Protein AF-A0A973GD64-F1 (afdb_monomer_lite)

Secondary structure (DSSP, 8-state):
-EEEEEETTEEEEEE---GGGS-GGGPPSTT--EEE-TTS-EEEEEESTTHHHHHHHHHHHSTTSEEEEEEEETTEEEEEEEPPTT--GGG-EEE--HHHHHHHHHHHHHHHHHHHHHHHHHHSTTEEEEEETTTTEEEEEE-SSEE--SGGG-EEESSHHHHHHHHHHHHHHHHHHHHHHHHHHHHHHTT---SSS-EEEEE-SSTTEEEEEEETTTTEEEEEEEETTEEEEEEEEE---

Foldseek 3Di:
DKEWADDPNDIDIDDDDDPVQEDPLQRDPDPFDYKYPHVAAEAEEEEEPPVVVVQVVVCVVVLRYKYWYWYHDPPGIDTHIDAHPPDDSVSMDTDHDPVNVVVVVVVVLVVLQVVQQVVLPVPDPQKHWDQDPVVSWIKIAGNALEDEPDPVRIDTDPHNVSSVVVCVVNVVVNVVCRVVLVVVLCVQQVPDAQDPGRWYKDCDPPNFKIWTQNYPVQSKIFIWGDDPPDIDTDDIDGDHD

Radius of gyration: 31.22 Å; chains: 1; bounding box: 65×34×83 Å

Sequence (241 aa):
MEIKMRRKGEVITKDGFENRSVPTAIMPPNGLTGIDLTSYSVIFATFGRGGYEKAKALHEKAPGAIVVYKYEWRNGWGEGVLLPERFNSSRVRFYKSAKQALAEEKEAKKNAMEALRREIAEAIPGIIARMAYTNEAVEIHPNQEVYSSRSAWVVYATALEEAKEEVAKMRPIWEEWNARGLEVFHRHSEKKNPGYGSIALIIGNSEDEAEINVDHNTQAWASLRKEGENWIEVGFRVRGC

Structure (mmCIF, N/CA/C/O backbone):
data_AF-A0A973GD64-F1
#
_entry.id   AF-A0A973GD64-F1
#
loop_
_atom_site.group_PDB
_atom_site.id
_atom_site.type_symbol
_atom_site.label_atom_id
_atom_site.label_alt_id
_atom_site.label_comp_id
_atom_site.label_asym_id
_atom_site.label_entity_id
_atom_site.label_seq_id
_atom_site.pdbx_PDB_ins_code
_atom_site.Cartn_x
_atom_site.Cartn_y
_atom_site.Cartn_z
_atom_site.occupancy
_atom_site.B_iso_or_equiv
_atom_site.auth_seq_id
_atom_site.auth_comp_id
_atom_site.auth_asym_id
_atom_site.auth_atom_id
_atom_site.pdbx_PDB_model_num
ATOM 1 N N . MET A 1 1 ? -7.359 -0.400 20.551 1.00 88.94 1 MET A N 1
ATOM 2 C CA . MET A 1 1 ? -8.775 -0.806 20.428 1.00 88.94 1 MET A CA 1
ATOM 3 C C . MET A 1 1 ? -9.668 0.413 20.278 1.00 88.94 1 MET A C 1
ATOM 5 O O . MET A 1 1 ? -9.241 1.535 20.544 1.00 88.94 1 MET A O 1
ATOM 9 N N . GLU A 1 2 ? -10.890 0.180 19.818 1.00 93.12 2 GLU A N 1
ATOM 10 C CA . GLU A 1 2 ? -11.935 1.175 19.604 1.00 93.12 2 GLU A CA 1
ATOM 11 C C . GLU A 1 2 ? -13.138 0.839 20.497 1.00 93.12 2 GLU A C 1
ATOM 13 O O . GLU A 1 2 ? -13.565 -0.311 20.539 1.00 93.12 2 GLU A O 1
ATOM 18 N N . ILE A 1 3 ? -13.674 1.815 21.232 1.00 93.81 3 ILE A N 1
ATOM 19 C CA . ILE A 1 3 ? -14.847 1.650 22.097 1.00 93.81 3 ILE A CA 1
ATOM 20 C C . ILE A 1 3 ? -15.966 2.565 21.607 1.00 93.81 3 ILE A C 1
ATOM 22 O O . ILE A 1 3 ? -15.831 3.792 21.604 1.00 93.81 3 ILE A O 1
ATOM 26 N N . LYS A 1 4 ? -17.094 1.965 21.239 1.00 95.06 4 LYS A N 1
ATOM 27 C CA . LYS A 1 4 ? -18.339 2.641 20.881 1.00 95.06 4 LYS A CA 1
ATOM 28 C C . LYS A 1 4 ? -19.265 2.695 22.089 1.00 95.06 4 LYS A C 1
ATOM 30 O O . LYS A 1 4 ? -19.434 1.708 22.799 1.00 95.06 4 LYS A O 1
ATOM 35 N N . MET A 1 5 ? -19.863 3.850 22.345 1.00 94.25 5 MET A N 1
ATOM 36 C CA . MET A 1 5 ? -20.692 4.090 23.526 1.00 94.25 5 MET A CA 1
ATOM 37 C C . MET A 1 5 ? -21.771 5.137 23.243 1.00 94.25 5 MET A C 1
ATOM 39 O O . MET A 1 5 ? -21.638 5.938 22.320 1.00 94.25 5 MET A O 1
ATOM 43 N N . ARG A 1 6 ? -22.843 5.154 24.042 1.00 89.88 6 ARG A N 1
ATOM 44 C CA . ARG A 1 6 ? -23.916 6.149 23.916 1.00 89.88 6 ARG A CA 1
ATOM 45 C C . ARG A 1 6 ? -23.717 7.285 24.921 1.00 89.88 6 ARG A C 1
ATOM 47 O O . ARG A 1 6 ? -23.608 7.035 26.118 1.00 89.88 6 ARG A O 1
ATOM 54 N N . ARG A 1 7 ? -23.731 8.535 24.455 1.00 81.06 7 ARG A N 1
ATOM 55 C CA . ARG A 1 7 ? -23.650 9.748 25.281 1.00 81.06 7 ARG A CA 1
ATOM 56 C C . ARG A 1 7 ? -24.815 10.675 24.940 1.00 81.06 7 ARG A C 1
ATOM 58 O O . ARG A 1 7 ? -24.894 11.168 23.826 1.00 81.06 7 ARG A O 1
ATOM 65 N N . LYS A 1 8 ? -25.716 10.925 25.899 1.00 79.19 8 LYS A N 1
ATOM 66 C CA . LYS A 1 8 ? -26.866 11.849 25.744 1.00 79.19 8 LYS A CA 1
ATOM 67 C C . LYS A 1 8 ? -27.687 11.633 24.449 1.00 79.19 8 LYS A C 1
ATOM 69 O O . LYS A 1 8 ? -28.120 12.590 23.826 1.00 79.19 8 LYS A O 1
ATOM 74 N N . GLY A 1 9 ? -27.894 10.377 24.046 1.00 77.38 9 GLY A N 1
ATOM 75 C CA . GLY A 1 9 ? -28.660 10.025 22.839 1.00 77.38 9 GLY A CA 1
ATOM 76 C C . GLY A 1 9 ? -27.828 9.856 21.563 1.00 77.38 9 GLY A C 1
ATOM 77 O O . GLY A 1 9 ? -28.303 9.213 20.634 1.00 77.38 9 GLY A O 1
ATOM 78 N N . GLU A 1 10 ? -26.578 10.316 21.547 1.00 87.44 10 GLU A N 1
ATOM 79 C CA . GLU A 1 10 ? -25.645 10.151 20.430 1.00 87.44 10 GLU A CA 1
ATOM 80 C C . GLU A 1 10 ? -24.770 8.906 20.617 1.00 87.44 10 GLU A C 1
ATOM 82 O O . GLU A 1 10 ? -24.385 8.566 21.740 1.00 87.44 10 GLU A O 1
ATOM 87 N N . VAL A 1 11 ? -24.443 8.219 19.523 1.00 91.06 11 VAL A N 1
ATOM 88 C CA . VAL A 1 11 ? -23.438 7.151 19.518 1.00 91.06 11 VAL A CA 1
ATOM 89 C C . VAL A 1 11 ? -22.090 7.764 19.166 1.00 91.06 11 VAL A C 1
ATOM 91 O O . VAL A 1 11 ? -21.918 8.296 18.077 1.00 91.06 11 VAL A O 1
ATOM 94 N N . ILE A 1 12 ? -21.133 7.655 20.084 1.00 92.44 12 ILE A N 1
ATOM 95 C CA . ILE A 1 12 ? -19.765 8.130 19.891 1.00 92.44 12 ILE A CA 1
ATOM 96 C C . ILE A 1 12 ? -18.788 6.958 19.898 1.00 92.44 12 ILE A C 1
ATOM 98 O O . ILE A 1 12 ? -19.000 5.952 20.579 1.00 92.44 12 ILE A O 1
ATOM 102 N N . THR A 1 13 ? -17.676 7.132 19.194 1.00 92.75 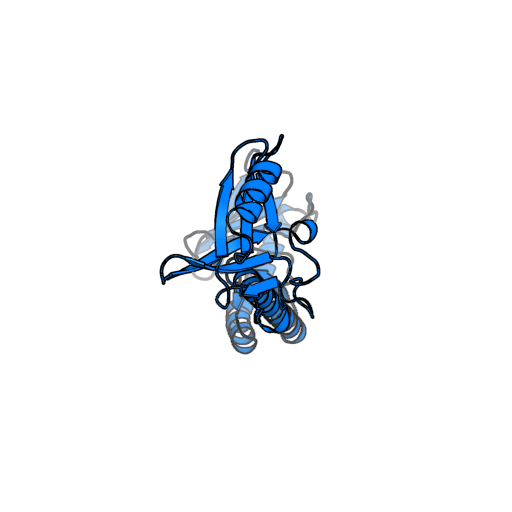13 THR A N 1
ATOM 103 C CA . THR A 1 13 ? -16.586 6.159 19.128 1.00 92.75 13 THR A CA 1
ATOM 104 C C . THR A 1 13 ? -15.301 6.796 19.646 1.00 92.75 13 THR A C 1
ATOM 106 O O . THR A 1 13 ? -14.992 7.945 19.320 1.00 92.75 13 THR A O 1
ATOM 109 N N . LYS A 1 14 ? -14.557 6.074 20.488 1.00 90.88 14 LYS A N 1
ATOM 110 C CA . LYS A 1 14 ? -13.256 6.502 21.013 1.00 90.88 14 LYS A CA 1
ATOM 111 C C . LYS A 1 14 ? -12.195 5.450 20.755 1.00 90.88 14 LYS A C 1
ATOM 113 O O . LYS A 1 14 ? -12.389 4.277 21.050 1.00 90.88 14 LYS A O 1
ATOM 118 N N . ASP A 1 15 ? -11.061 5.891 20.241 1.00 88.06 15 ASP A N 1
ATOM 119 C CA . ASP A 1 15 ? -9.906 5.059 19.954 1.00 88.06 15 ASP A CA 1
ATOM 120 C C . ASP A 1 15 ? -8.770 5.292 20.966 1.00 88.06 15 ASP A C 1
ATOM 122 O O . ASP A 1 15 ? -8.837 6.142 21.866 1.00 88.06 15 ASP A O 1
ATOM 126 N N . GLY A 1 16 ? -7.726 4.480 20.828 1.00 82.44 16 GLY A N 1
ATOM 127 C CA . GLY A 1 16 ? -6.500 4.568 21.622 1.00 82.44 16 GLY A CA 1
ATOM 128 C C . GLY A 1 16 ? -6.329 3.415 22.600 1.00 82.44 16 GLY A C 1
ATOM 129 O O . GLY A 1 16 ? -5.210 2.953 22.728 1.00 82.44 16 GLY A O 1
ATOM 130 N N . PHE A 1 17 ? -7.426 2.861 23.130 1.00 87.56 17 PHE A N 1
ATOM 131 C CA . PHE A 1 17 ? -7.423 1.872 24.217 1.00 87.56 17 PHE A CA 1
ATOM 132 C C . PHE A 1 17 ? -6.461 0.704 23.997 1.00 87.56 17 PHE A C 1
ATOM 134 O O . PHE A 1 17 ? -6.695 -0.154 23.140 1.00 87.56 17 PHE A O 1
ATOM 141 N N . GLU A 1 18 ? -5.394 0.657 24.784 1.00 86.56 18 GLU A N 1
ATOM 142 C CA . GLU A 1 18 ? -4.464 -0.470 24.822 1.00 86.56 18 GLU A CA 1
ATOM 143 C C . GLU A 1 18 ? -5.097 -1.728 25.443 1.00 86.56 18 GLU A C 1
ATOM 145 O O . GLU A 1 18 ? -6.000 -1.648 26.277 1.00 86.56 18 GLU A O 1
ATOM 150 N N . ASN A 1 19 ? -4.587 -2.915 25.088 1.00 85.75 19 ASN A N 1
ATOM 151 C CA . ASN A 1 19 ? -5.094 -4.202 25.597 1.00 85.75 19 ASN A CA 1
ATOM 152 C C . ASN A 1 19 ? -5.079 -4.278 27.129 1.00 85.75 19 ASN A C 1
ATOM 154 O O . ASN A 1 19 ? -6.031 -4.748 27.735 1.00 85.75 19 ASN A O 1
ATOM 158 N N . ARG A 1 20 ? -4.042 -3.738 27.774 1.00 85.31 20 ARG A N 1
ATOM 159 C CA . ARG A 1 20 ? -3.943 -3.709 29.243 1.00 85.31 20 ARG A CA 1
ATOM 160 C C . ARG A 1 20 ? -4.954 -2.780 29.927 1.00 85.31 20 ARG A C 1
ATOM 162 O O . ARG A 1 20 ? -5.183 -2.917 31.122 1.00 85.31 20 ARG A O 1
ATOM 169 N N . SER A 1 21 ? -5.539 -1.839 29.189 1.00 88.06 21 SER A N 1
ATOM 170 C CA . SER A 1 21 ? -6.495 -0.849 29.699 1.00 88.06 21 SER A CA 1
ATOM 171 C C . SER A 1 21 ? -7.943 -1.339 29.667 1.00 88.06 21 SER A C 1
ATOM 173 O O . SER A 1 21 ? -8.840 -0.678 30.191 1.00 88.06 21 SER A O 1
ATOM 175 N N . VAL A 1 22 ? -8.193 -2.488 29.044 1.00 92.31 22 VAL A N 1
ATOM 176 C CA . VAL A 1 22 ? -9.531 -3.050 28.885 1.00 92.31 22 VAL A CA 1
ATOM 177 C C . VAL A 1 22 ? -9.654 -4.308 29.749 1.00 92.31 22 VAL A C 1
ATOM 179 O O . VAL A 1 22 ? -8.849 -5.226 29.602 1.00 92.31 22 VAL A O 1
ATOM 182 N N . PRO A 1 23 ? -10.655 -4.388 30.643 1.00 92.88 23 PRO A N 1
ATOM 183 C CA . PRO A 1 23 ? -10.903 -5.582 31.439 1.00 92.88 23 PRO A CA 1
ATOM 184 C C . PRO A 1 23 ? -11.153 -6.816 30.571 1.00 92.88 23 PRO A C 1
ATOM 186 O O . PRO A 1 23 ? -11.887 -6.749 29.584 1.00 92.88 23 PRO A O 1
ATOM 189 N N . THR A 1 24 ? -10.642 -7.970 31.004 1.00 92.44 24 THR A N 1
ATOM 190 C CA . THR A 1 24 ? -10.793 -9.258 30.303 1.00 92.44 24 THR A CA 1
ATOM 191 C C . THR A 1 24 ? -12.249 -9.589 29.961 1.00 92.44 24 THR A C 1
ATOM 193 O O . THR A 1 24 ? -12.519 -10.135 28.898 1.00 92.44 24 THR A O 1
ATOM 196 N N . ALA A 1 25 ? -13.203 -9.199 30.815 1.00 93.44 25 ALA A N 1
ATOM 197 C CA . ALA A 1 25 ? -14.637 -9.439 30.618 1.00 93.44 25 ALA A CA 1
ATOM 198 C C . ALA A 1 25 ? -15.234 -8.767 29.365 1.00 93.44 25 ALA A C 1
ATOM 200 O O . ALA A 1 25 ? -16.323 -9.145 28.934 1.00 93.44 25 ALA A O 1
ATOM 201 N N . ILE A 1 26 ? -14.550 -7.765 28.804 1.00 93.88 26 ILE A N 1
ATOM 202 C CA . ILE A 1 26 ? -14.942 -7.059 27.578 1.00 93.88 26 ILE A CA 1
ATOM 203 C C . ILE A 1 26 ? -13.824 -7.058 26.533 1.00 93.88 26 ILE A C 1
ATOM 205 O O . ILE A 1 26 ? -13.821 -6.222 25.630 1.00 93.88 26 ILE A O 1
ATOM 209 N N . MET A 1 27 ? -12.865 -7.976 26.657 1.00 92.75 27 MET A N 1
ATOM 210 C CA . MET A 1 27 ? -11.826 -8.152 25.654 1.00 92.75 27 MET A CA 1
ATOM 211 C C . MET A 1 27 ? -12.441 -8.790 24.399 1.00 92.75 27 MET A C 1
ATOM 213 O O . MET A 1 27 ? -13.094 -9.831 24.520 1.00 92.75 27 MET A O 1
ATOM 217 N N . PRO A 1 28 ? -12.264 -8.208 23.201 1.00 90.69 28 PRO A N 1
ATOM 218 C CA . PRO A 1 28 ? -12.810 -8.800 21.989 1.00 90.69 28 PRO A CA 1
ATOM 219 C C . PRO A 1 28 ? -12.193 -10.177 21.687 1.00 90.69 28 PRO A C 1
ATOM 221 O O . PRO A 1 28 ? -10.972 -10.333 21.781 1.00 90.69 28 PRO A O 1
ATOM 224 N N . PRO A 1 29 ? -12.995 -11.173 21.274 1.00 87.25 29 PRO A N 1
ATOM 225 C CA . PRO A 1 29 ? -12.485 -12.453 20.802 1.00 87.25 29 PRO A CA 1
ATOM 226 C C . PRO A 1 29 ? -11.999 -12.365 19.344 1.00 87.25 29 PRO A C 1
ATOM 228 O O . PRO A 1 29 ? -12.342 -11.439 18.606 1.00 87.25 29 PRO A O 1
ATOM 231 N N . ASN A 1 30 ? -11.250 -13.383 18.907 1.00 84.62 30 ASN A N 1
ATOM 232 C CA . ASN A 1 30 ? -10.965 -13.673 17.493 1.00 84.62 30 ASN A CA 1
ATOM 233 C C . ASN A 1 30 ? -10.341 -12.511 16.695 1.00 84.62 30 ASN A C 1
ATOM 235 O O . ASN A 1 30 ? -10.703 -12.276 15.545 1.00 84.62 30 ASN A O 1
ATOM 239 N N . GLY A 1 31 ? -9.418 -11.761 17.305 1.00 83.50 31 GLY A N 1
ATOM 240 C CA . GLY A 1 31 ? -8.691 -10.685 16.619 1.00 83.50 31 GLY A CA 1
ATOM 241 C C . GLY A 1 31 ? -9.536 -9.449 16.286 1.00 83.50 31 GLY A C 1
ATOM 242 O O . GLY A 1 31 ? -9.078 -8.576 15.550 1.00 83.50 31 GLY A O 1
ATOM 243 N N . LEU A 1 32 ? -10.760 -9.344 16.815 1.00 92.19 32 LEU A N 1
ATOM 244 C CA . LEU A 1 32 ? -11.532 -8.107 16.758 1.00 92.19 32 LEU A CA 1
ATOM 245 C C . LEU A 1 32 ? -10.883 -7.038 17.643 1.00 92.19 32 LEU A C 1
ATOM 247 O O . LEU A 1 32 ? -10.201 -7.328 18.622 1.00 92.19 32 LEU A O 1
ATOM 251 N N . THR A 1 33 ? -11.102 -5.773 17.300 1.00 92.38 33 THR A N 1
ATOM 252 C CA . THR A 1 33 ? -10.505 -4.640 18.032 1.00 92.38 33 THR A CA 1
ATOM 253 C C . THR A 1 33 ? -11.515 -3.566 18.433 1.00 92.38 33 THR A C 1
ATOM 255 O O . THR A 1 33 ? -11.127 -2.580 19.065 1.00 92.38 33 THR A O 1
ATOM 258 N N . GLY A 1 34 ? -12.790 -3.744 18.070 1.00 95.06 34 GLY A N 1
ATOM 259 C CA . GLY A 1 34 ? -13.908 -2.872 18.423 1.00 95.06 34 GLY A CA 1
ATOM 260 C C . GLY A 1 34 ? -14.790 -3.469 19.521 1.00 95.06 34 GLY A C 1
ATOM 261 O O . GLY A 1 34 ? -15.190 -4.632 19.444 1.00 95.06 34 GLY A O 1
ATOM 262 N N . ILE A 1 35 ? -15.123 -2.653 20.520 1.00 95.94 35 ILE A N 1
ATOM 263 C CA . ILE A 1 35 ? -16.005 -2.976 21.647 1.00 95.94 35 ILE A CA 1
ATOM 264 C C . ILE A 1 35 ? -17.206 -2.035 21.590 1.00 95.94 35 ILE A C 1
ATOM 266 O O . ILE A 1 35 ? -17.048 -0.817 21.602 1.00 95.94 35 ILE A O 1
ATOM 270 N N . ASP A 1 36 ? -18.415 -2.577 21.543 1.00 96.00 36 ASP A N 1
ATOM 271 C CA . ASP A 1 36 ? -19.657 -1.811 21.538 1.00 96.00 36 ASP A CA 1
ATOM 272 C C . ASP A 1 36 ? -20.368 -1.931 22.890 1.00 96.00 36 ASP A C 1
ATOM 274 O O . ASP A 1 36 ? -20.897 -2.982 23.266 1.00 96.00 36 ASP A O 1
ATOM 278 N N . LEU A 1 37 ? -20.368 -0.814 23.615 1.00 95.44 37 LEU A N 1
ATOM 279 C CA . LEU A 1 37 ? -20.993 -0.630 24.919 1.00 95.44 37 LEU A CA 1
ATOM 280 C C . LEU A 1 37 ? -22.289 0.191 24.835 1.00 95.44 37 LEU A C 1
ATOM 282 O O . LEU A 1 37 ? -22.795 0.637 25.863 1.00 95.44 37 LEU A O 1
ATOM 286 N N . THR A 1 38 ? -22.862 0.411 23.646 1.00 94.56 38 THR A N 1
ATOM 287 C CA . THR A 1 38 ? -24.079 1.235 23.469 1.00 94.56 38 THR A CA 1
ATOM 288 C C . THR A 1 38 ? -25.321 0.675 24.167 1.00 94.56 38 THR A C 1
ATOM 290 O O . THR A 1 38 ? -26.273 1.420 24.401 1.00 94.56 38 THR A O 1
ATOM 293 N N . SER A 1 39 ? -25.293 -0.608 24.542 1.00 92.31 39 SER A N 1
ATOM 294 C CA . SER A 1 39 ? -26.295 -1.277 25.382 1.00 92.31 39 SER A CA 1
ATOM 295 C C . SER A 1 39 ? -26.276 -0.824 26.849 1.00 92.31 39 SER A C 1
ATOM 297 O O . SER A 1 39 ? -27.206 -1.149 27.588 1.00 92.31 39 SER A O 1
ATOM 299 N N . TYR A 1 40 ? -25.231 -0.127 27.300 1.00 92.00 40 TYR A N 1
ATOM 300 C CA . TYR A 1 40 ? -25.045 0.283 28.692 1.00 92.00 40 TYR A CA 1
ATOM 301 C C . TYR A 1 40 ? -25.051 1.801 28.837 1.00 92.00 40 TYR A C 1
ATOM 303 O O . TYR A 1 40 ? -24.758 2.550 27.904 1.00 92.00 40 TYR A O 1
ATOM 311 N N . SER A 1 41 ? -25.314 2.249 30.061 1.00 90.69 41 SER A N 1
ATOM 312 C CA . SER A 1 41 ? -24.990 3.606 30.482 1.00 90.69 41 SER A CA 1
ATOM 313 C C . SER A 1 41 ? -23.477 3.725 30.636 1.00 90.69 41 SER A C 1
ATOM 315 O O . SER A 1 41 ? -22.888 3.077 31.502 1.00 90.69 41 SER A O 1
ATOM 317 N N . VAL A 1 42 ? -22.852 4.544 29.792 1.00 93.25 42 VAL A N 1
ATOM 318 C CA . VAL A 1 42 ? -21.404 4.771 29.810 1.00 93.25 42 VAL A CA 1
ATOM 319 C C . VAL A 1 42 ? -21.116 6.221 30.175 1.00 93.25 42 VAL A C 1
ATOM 321 O O . VAL A 1 42 ? -21.662 7.147 29.574 1.00 93.25 42 VAL A O 1
ATOM 324 N N . ILE A 1 43 ? -20.224 6.423 31.140 1.00 92.81 43 ILE A N 1
ATOM 325 C CA . ILE A 1 43 ? -19.665 7.730 31.469 1.00 92.81 43 ILE A CA 1
ATOM 326 C C . ILE A 1 43 ? -18.259 7.785 30.885 1.00 92.81 43 ILE A C 1
ATOM 328 O O . ILE A 1 43 ? -17.360 7.085 31.345 1.00 92.81 43 ILE A O 1
ATOM 332 N N . PHE A 1 44 ? -18.077 8.626 29.869 1.00 92.56 44 PHE A N 1
ATOM 333 C CA . PHE A 1 44 ? -16.753 8.954 29.356 1.0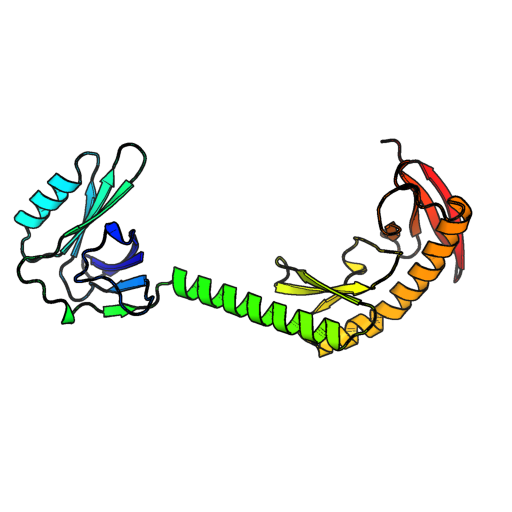0 92.56 44 PHE A CA 1
ATOM 334 C C . PHE A 1 44 ? -16.188 10.160 30.106 1.00 92.56 44 PHE A C 1
ATOM 336 O O . PHE A 1 44 ? -16.789 11.238 30.063 1.00 92.56 44 PHE A O 1
ATOM 343 N N . ALA A 1 45 ? -15.045 9.992 30.770 1.00 92.06 45 ALA A N 1
ATOM 344 C CA . ALA A 1 45 ? -14.412 11.047 31.556 1.00 92.06 45 ALA A CA 1
ATOM 345 C C . ALA A 1 45 ? -12.915 11.177 31.252 1.00 92.06 45 ALA A C 1
ATOM 347 O O . ALA A 1 45 ? -12.188 10.191 31.169 1.00 92.06 45 ALA A O 1
ATOM 348 N N . THR A 1 46 ? -12.439 12.412 31.135 1.00 93.06 46 THR A N 1
ATOM 349 C CA . THR A 1 46 ? -11.011 12.709 31.006 1.00 93.06 46 THR A CA 1
ATOM 350 C C . THR A 1 46 ? -10.555 13.434 32.260 1.00 93.06 46 THR A C 1
ATOM 352 O O . THR A 1 46 ? -11.161 14.425 32.665 1.00 93.06 46 THR A O 1
ATOM 355 N N . PHE A 1 47 ? -9.489 12.943 32.874 1.00 91.81 47 PHE A N 1
ATOM 356 C CA . PHE A 1 47 ? -8.931 13.472 34.109 1.00 91.81 47 PHE A CA 1
ATOM 357 C C . PHE A 1 47 ? -7.494 13.961 33.888 1.00 91.81 47 PHE A C 1
ATOM 359 O O . PHE A 1 47 ? -6.779 13.455 33.030 1.00 91.81 47 PHE A O 1
ATOM 366 N N . GLY A 1 48 ? -7.042 14.919 34.698 1.00 90.75 48 GLY A N 1
ATOM 367 C CA . GLY A 1 48 ? -5.608 15.203 34.834 1.00 90.75 48 GLY A CA 1
ATOM 368 C C . GLY A 1 48 ? -4.892 14.118 35.650 1.00 90.75 48 GLY A C 1
ATOM 369 O O . GLY A 1 48 ? -5.386 12.993 35.794 1.00 90.75 48 GLY A O 1
ATOM 370 N N . ARG A 1 49 ? -3.758 14.471 36.265 1.00 87.06 49 ARG A N 1
ATOM 371 C CA . ARG A 1 49 ? -3.027 13.572 37.176 1.00 87.06 49 ARG A CA 1
ATOM 372 C C . ARG A 1 49 ? -3.926 12.977 38.273 1.00 87.06 49 ARG A C 1
ATOM 374 O O . ARG A 1 49 ? -4.855 13.625 38.775 1.00 87.06 49 ARG A O 1
ATOM 381 N N . GLY A 1 50 ? -3.631 11.726 38.638 1.00 86.69 50 GLY A N 1
ATOM 382 C CA . GLY A 1 50 ? -4.404 10.951 39.620 1.00 86.69 50 GLY A CA 1
ATOM 383 C C . GLY A 1 50 ? -5.776 10.501 39.108 1.00 86.69 50 GLY A C 1
ATOM 384 O O . GLY A 1 50 ? -6.690 10.273 39.896 1.00 86.69 50 GLY A O 1
ATOM 385 N N . GLY A 1 51 ? -5.960 10.425 37.788 1.00 88.44 51 GLY A N 1
ATOM 386 C CA . GLY A 1 51 ? -7.271 10.159 37.207 1.00 88.44 51 GLY A CA 1
ATOM 387 C C . GLY A 1 51 ? -7.835 8.762 37.457 1.00 88.44 51 GLY A C 1
ATOM 388 O O . GLY A 1 51 ? -9.049 8.627 37.417 1.00 88.44 51 GLY A O 1
ATOM 389 N N . TYR A 1 52 ? -7.011 7.758 37.779 1.00 88.19 52 TYR A N 1
ATOM 390 C CA . TYR A 1 52 ? -7.511 6.437 38.182 1.00 88.19 52 TYR A CA 1
ATOM 391 C C . TYR A 1 52 ? -8.386 6.513 39.443 1.00 88.19 52 TYR A C 1
ATOM 393 O O . TYR A 1 52 ? -9.535 6.083 39.419 1.00 88.19 52 TYR A O 1
ATOM 401 N N . GLU A 1 53 ? -7.896 7.151 40.510 1.00 93.25 53 GLU A N 1
ATOM 402 C CA . GLU A 1 53 ? -8.664 7.316 41.754 1.00 93.25 53 GLU A CA 1
ATOM 403 C C . GLU A 1 53 ? -9.926 8.160 41.535 1.00 93.25 53 GLU A C 1
ATOM 405 O O . GLU A 1 53 ? -10.987 7.873 42.085 1.00 93.25 53 GLU A O 1
ATOM 410 N N . LYS A 1 54 ? -9.852 9.173 40.662 1.00 94.25 54 LYS A N 1
ATOM 411 C CA . LYS A 1 54 ? -11.024 9.977 40.280 1.00 94.25 54 LYS A CA 1
ATOM 412 C C . LYS A 1 54 ? -12.047 9.163 39.488 1.00 94.25 54 LYS A C 1
ATOM 414 O O . LYS A 1 54 ? -13.245 9.327 39.707 1.00 94.25 54 LYS A O 1
ATOM 419 N N . ALA A 1 55 ? -11.592 8.288 38.592 1.00 94.00 55 ALA A N 1
ATOM 420 C CA . ALA A 1 55 ? -12.453 7.369 37.859 1.00 94.00 55 ALA A CA 1
ATOM 421 C C . ALA A 1 55 ? -13.131 6.376 38.810 1.00 94.00 55 ALA A C 1
ATOM 423 O O . ALA A 1 55 ? -14.330 6.148 38.682 1.00 94.00 55 ALA A O 1
ATOM 424 N N . LYS A 1 56 ? -12.396 5.856 39.800 1.00 93.69 56 LYS A N 1
ATOM 425 C CA . LYS A 1 56 ? -12.930 4.966 40.833 1.00 93.69 56 LYS A CA 1
ATOM 426 C C . LYS A 1 56 ? -13.983 5.660 41.700 1.00 93.69 56 LYS A C 1
ATOM 428 O O . LYS A 1 56 ? -15.097 5.163 41.806 1.00 93.69 56 LYS A O 1
ATOM 433 N N . ALA A 1 57 ? -13.696 6.857 42.209 1.00 94.81 57 ALA A N 1
ATOM 434 C CA . ALA A 1 57 ? -14.667 7.644 42.973 1.00 94.81 57 ALA A CA 1
ATOM 435 C C . ALA A 1 57 ? -15.919 8.009 42.147 1.00 94.81 57 ALA A C 1
ATOM 437 O O . ALA A 1 57 ? -17.027 8.100 42.675 1.00 94.81 57 ALA A O 1
ATOM 438 N N . LEU A 1 58 ? -15.762 8.233 40.836 1.00 94.06 58 LEU A N 1
ATOM 439 C CA . LEU A 1 58 ? -16.887 8.439 39.922 1.00 94.06 58 LEU A CA 1
ATOM 440 C C . LEU A 1 58 ? -17.707 7.156 39.734 1.00 94.06 58 LEU A C 1
ATOM 442 O O . LEU A 1 58 ? -18.934 7.219 39.708 1.00 94.06 58 LEU A O 1
ATOM 446 N N . HIS A 1 59 ? -17.040 6.009 39.622 1.00 94.81 59 HIS A N 1
ATOM 447 C CA . HIS A 1 59 ? -17.672 4.697 39.504 1.00 94.81 59 HIS A CA 1
ATOM 448 C C . HIS A 1 59 ? -18.463 4.330 40.766 1.00 94.81 59 HIS A C 1
ATOM 450 O O . HIS A 1 59 ? -19.609 3.911 40.654 1.00 94.81 59 HIS A O 1
ATOM 456 N N . GLU A 1 60 ? -17.935 4.629 41.956 1.00 94.12 60 GLU A N 1
ATOM 457 C CA . GLU A 1 60 ? -18.636 4.460 43.241 1.00 94.12 60 GLU A CA 1
ATOM 458 C C . GLU A 1 60 ? -19.907 5.323 43.341 1.00 94.12 60 GLU A C 1
ATOM 460 O O . GLU A 1 60 ? -20.928 4.876 43.861 1.00 94.12 60 GLU A O 1
ATOM 465 N N . LYS A 1 61 ? -19.886 6.548 42.796 1.00 94.50 61 LYS A N 1
ATOM 466 C CA . LYS A 1 61 ? -21.065 7.436 42.736 1.00 94.50 61 LYS A CA 1
ATOM 467 C C . LYS A 1 61 ? -22.085 7.026 41.672 1.00 94.50 61 LYS A C 1
ATOM 469 O O . LYS A 1 61 ? -23.233 7.462 41.729 1.00 94.50 61 LYS A O 1
ATOM 474 N N . ALA A 1 62 ? -21.674 6.225 40.694 1.00 91.06 62 ALA A N 1
ATOM 475 C CA . ALA A 1 62 ? -22.509 5.751 39.598 1.00 91.06 62 ALA A CA 1
ATOM 476 C C . ALA A 1 62 ? -22.352 4.228 39.410 1.00 91.06 62 ALA A C 1
ATOM 478 O O . ALA A 1 62 ? -21.941 3.785 38.335 1.00 91.06 62 ALA A O 1
ATOM 479 N N . PRO A 1 63 ? -22.725 3.406 40.414 1.00 88.50 63 PRO A N 1
ATOM 480 C CA . PRO A 1 63 ? -22.366 1.983 40.473 1.00 88.50 63 PRO A CA 1
ATOM 481 C C . PRO A 1 63 ? -23.019 1.121 39.383 1.00 88.50 63 PRO A C 1
ATOM 483 O O . PRO A 1 63 ? -22.630 -0.025 39.184 1.00 88.50 63 PRO A O 1
ATOM 486 N N . GLY A 1 64 ? -24.024 1.649 38.674 1.00 88.75 64 GLY A N 1
ATOM 487 C CA . GLY A 1 64 ? -24.667 0.990 37.532 1.00 88.75 64 GLY A CA 1
ATOM 488 C C . GLY A 1 64 ? -24.094 1.372 36.162 1.00 88.75 64 GLY A C 1
ATOM 489 O O . GLY A 1 64 ? -24.513 0.799 35.156 1.00 88.75 64 GLY A O 1
ATOM 490 N N . ALA A 1 65 ? -23.179 2.343 36.093 1.00 92.25 65 ALA A N 1
ATOM 491 C CA . ALA A 1 65 ? -22.590 2.816 34.845 1.00 92.25 65 ALA A CA 1
ATOM 492 C C . ALA A 1 65 ? -21.211 2.192 34.597 1.00 92.25 65 ALA A C 1
ATOM 494 O O . ALA A 1 65 ? -20.456 1.903 35.523 1.00 92.25 65 ALA A O 1
ATOM 495 N N . ILE A 1 66 ? -20.858 2.031 33.323 1.00 94.62 66 ILE A N 1
ATOM 496 C CA . ILE A 1 66 ? -19.478 1.754 32.920 1.00 94.62 66 ILE A CA 1
ATOM 497 C C . ILE A 1 66 ? -18.740 3.089 32.865 1.00 94.62 66 ILE A C 1
ATOM 499 O O . ILE A 1 66 ? -19.201 4.019 32.202 1.00 94.62 66 ILE A O 1
ATOM 503 N N . VAL A 1 67 ? -17.588 3.193 33.523 1.00 94.44 67 VAL A N 1
ATOM 504 C CA . VAL A 1 67 ? -16.740 4.389 33.433 1.00 94.44 67 VAL A CA 1
ATOM 505 C C . VAL A 1 67 ? -15.604 4.099 32.467 1.00 94.44 67 VAL A C 1
ATOM 507 O O . VAL A 1 67 ? -14.716 3.305 32.763 1.00 94.44 67 VAL A O 1
ATOM 510 N N . VAL A 1 68 ? -15.626 4.749 31.307 1.00 94.44 68 VAL A N 1
ATOM 511 C CA . VAL A 1 68 ? -14.512 4.747 30.355 1.00 94.44 68 VAL A CA 1
ATOM 512 C C . VAL A 1 68 ? -13.730 6.029 30.586 1.00 94.44 68 VAL A C 1
ATOM 514 O O . VAL A 1 68 ? -14.292 7.120 30.484 1.00 94.44 68 VAL A O 1
ATOM 517 N N . TYR A 1 69 ? -12.447 5.928 30.911 1.00 92.81 69 TYR A N 1
ATOM 518 C CA . TYR A 1 69 ? -11.682 7.096 31.326 1.00 92.81 69 TYR A CA 1
ATOM 519 C C . TYR A 1 69 ? -10.320 7.205 30.658 1.00 92.81 69 TYR A C 1
ATOM 521 O O . TYR A 1 69 ? -9.684 6.207 30.323 1.00 92.81 69 TYR A O 1
ATOM 529 N N . LYS A 1 70 ? -9.871 8.450 30.496 1.00 92.88 70 LYS A N 1
ATOM 530 C CA . LYS A 1 70 ? -8.485 8.806 30.180 1.00 92.88 70 LYS A CA 1
ATOM 531 C C . LYS A 1 70 ? -7.926 9.659 31.306 1.00 92.88 70 LYS A C 1
ATOM 533 O O . LYS A 1 70 ? -8.660 10.440 31.910 1.00 92.88 70 LYS A O 1
ATOM 538 N N . TYR A 1 71 ? -6.646 9.516 31.606 1.00 91.25 71 TYR A N 1
ATOM 539 C CA . TYR A 1 71 ? -5.984 10.301 32.636 1.00 91.25 71 TYR A CA 1
ATOM 540 C C . TYR A 1 71 ? -4.565 10.682 32.246 1.00 91.25 71 TYR A C 1
ATOM 542 O O . TYR A 1 71 ? -3.884 9.939 31.550 1.00 91.25 71 TYR A O 1
ATOM 550 N N . GLU A 1 72 ? -4.106 11.834 32.710 1.00 90.56 72 GLU A N 1
ATOM 551 C CA . GLU A 1 72 ? -2.733 12.271 32.475 1.00 90.56 72 GLU A CA 1
ATOM 552 C C . GLU A 1 72 ? -1.743 11.463 33.337 1.00 90.56 72 GLU A C 1
ATOM 554 O O . GLU A 1 72 ? -1.907 11.326 34.557 1.00 90.56 72 GLU A O 1
ATOM 559 N N . TRP A 1 73 ? -0.696 10.940 32.700 1.00 84.31 73 TRP A N 1
ATOM 560 C CA . TRP A 1 73 ? 0.423 10.228 33.314 1.00 84.31 73 TRP A CA 1
ATOM 561 C C . TRP A 1 73 ? 1.750 10.931 33.000 1.00 84.31 73 TRP A C 1
ATOM 563 O O . TRP A 1 73 ? 1.803 11.820 32.157 1.00 84.31 73 TRP A O 1
ATOM 573 N N . ARG A 1 74 ? 2.844 10.545 33.678 1.00 80.50 74 ARG A N 1
ATOM 574 C CA . ARG A 1 74 ? 4.137 11.264 33.637 1.00 80.50 74 ARG A CA 1
ATOM 575 C C . ARG A 1 74 ? 4.626 11.611 32.222 1.00 80.50 74 ARG A C 1
ATOM 577 O O . ARG A 1 74 ? 5.158 12.698 32.050 1.00 80.50 74 ARG A O 1
ATOM 584 N N . ASN A 1 75 ? 4.406 10.725 31.247 1.00 83.44 75 ASN A N 1
ATOM 585 C CA . ASN A 1 75 ? 4.885 10.873 29.867 1.00 83.44 75 ASN A CA 1
ATOM 586 C C . ASN A 1 75 ? 3.757 10.742 28.823 1.00 83.44 75 ASN A C 1
ATOM 588 O O . ASN A 1 75 ? 4.002 10.271 27.716 1.00 83.44 75 ASN A O 1
ATOM 592 N N . GLY A 1 76 ? 2.513 11.085 29.167 1.00 85.94 76 GLY A N 1
ATOM 593 C CA . GLY A 1 76 ? 1.405 11.020 28.212 1.00 85.94 76 GLY A CA 1
ATOM 594 C C . GLY A 1 76 ? 0.057 10.763 28.865 1.00 85.94 76 GLY A C 1
ATOM 595 O O . GLY A 1 76 ? -0.225 11.249 29.956 1.00 85.94 76 GLY A O 1
ATOM 596 N N . TRP A 1 77 ? -0.780 9.981 28.192 1.00 86.94 77 TRP A N 1
ATOM 597 C CA . TRP A 1 77 ? -2.123 9.644 28.651 1.00 86.94 77 TRP A CA 1
ATOM 598 C C . TRP A 1 77 ? -2.215 8.156 28.974 1.00 86.94 77 TRP A C 1
ATOM 600 O O . TRP A 1 77 ? -1.795 7.318 28.184 1.00 86.94 77 TRP A O 1
ATOM 610 N N . GLY A 1 78 ? -2.765 7.839 30.140 1.00 87.62 78 GLY A N 1
ATOM 611 C CA . GLY A 1 78 ? -3.287 6.522 30.466 1.00 87.62 78 GLY A CA 1
ATOM 612 C C . GLY A 1 78 ? -4.785 6.462 30.192 1.00 87.62 78 GLY A C 1
ATOM 613 O O . GLY A 1 78 ? -5.470 7.482 30.085 1.00 87.62 78 GLY A O 1
ATOM 614 N N . GLU A 1 79 ? -5.314 5.255 30.099 1.00 91.44 79 GLU A N 1
ATOM 615 C CA . GLU A 1 79 ? -6.732 5.020 29.856 1.00 91.44 79 GLU A CA 1
ATOM 616 C C . GLU A 1 79 ? -7.182 3.717 30.503 1.00 91.44 79 GLU A C 1
ATOM 618 O O . GLU A 1 79 ? -6.358 2.856 30.823 1.00 91.44 79 GLU A O 1
ATOM 623 N N . GLY A 1 80 ? -8.485 3.587 30.727 1.00 92.25 80 GLY A N 1
ATOM 624 C CA . GLY A 1 80 ? -9.053 2.394 31.328 1.00 92.25 80 GLY A CA 1
ATOM 625 C C . GLY A 1 80 ? -10.571 2.327 31.249 1.00 92.25 80 GLY A C 1
ATOM 626 O O . GLY A 1 80 ? -11.246 3.283 30.851 1.00 92.25 80 GLY A O 1
ATOM 627 N N . VAL A 1 81 ? -11.105 1.176 31.652 1.00 95.00 81 VAL A N 1
ATOM 628 C CA . VAL A 1 81 ? -12.544 0.932 31.763 1.00 95.00 81 VAL A CA 1
ATOM 629 C C . VAL A 1 81 ? -12.845 0.290 33.115 1.00 95.00 81 VAL A C 1
ATOM 631 O O . VAL A 1 81 ? -12.272 -0.745 33.446 1.00 95.00 81 VAL A O 1
ATOM 634 N N . LEU A 1 82 ? -13.758 0.884 33.884 1.00 95.12 82 LEU A N 1
ATOM 635 C CA . LEU A 1 82 ? -14.302 0.305 35.115 1.00 95.12 82 LEU A CA 1
ATOM 636 C C . LEU A 1 82 ? -15.706 -0.235 34.849 1.00 95.12 82 LEU A C 1
ATOM 638 O O . LEU A 1 82 ? -16.569 0.476 34.325 1.00 95.12 82 LEU A O 1
ATOM 642 N N . LEU A 1 83 ? -15.921 -1.499 35.209 1.00 95.94 83 LEU A N 1
ATOM 643 C CA . LEU A 1 83 ? -17.186 -2.209 35.028 1.00 95.94 83 LEU A CA 1
ATOM 644 C C . LEU A 1 83 ? -17.978 -2.230 36.344 1.00 95.94 83 LEU A C 1
ATOM 646 O O . LEU A 1 83 ? -17.370 -2.348 37.406 1.00 95.94 83 LEU A O 1
ATOM 650 N N . PRO A 1 84 ? -19.318 -2.127 36.305 1.00 94.50 84 PRO A N 1
ATOM 651 C CA . PRO A 1 84 ? -20.156 -2.271 37.498 1.00 94.50 84 PRO A CA 1
ATOM 652 C C . PRO A 1 84 ? -20.090 -3.701 38.066 1.00 94.50 84 PRO A C 1
ATOM 654 O O . PRO A 1 84 ? -19.853 -4.648 37.323 1.00 94.50 84 PRO A O 1
ATOM 657 N N . GLU A 1 85 ? -20.368 -3.892 39.360 1.00 89.81 85 GLU A N 1
ATOM 658 C CA . GLU A 1 85 ? -20.294 -5.224 40.001 1.00 89.81 85 GLU A CA 1
ATOM 659 C C . GLU A 1 85 ? -21.202 -6.269 39.333 1.00 89.81 85 GLU A C 1
ATOM 661 O O . GLU A 1 85 ? -20.814 -7.417 39.142 1.00 89.81 85 GLU A O 1
ATOM 666 N N . ARG A 1 86 ? -22.411 -5.866 38.921 1.00 88.94 86 ARG A N 1
ATOM 667 C CA . ARG A 1 86 ? -23.385 -6.734 38.231 1.00 88.94 86 ARG A CA 1
ATOM 668 C C . ARG A 1 86 ? -23.251 -6.670 36.709 1.00 88.94 86 ARG A C 1
ATOM 670 O O . ARG A 1 86 ? -24.247 -6.709 35.982 1.00 88.94 86 ARG A O 1
ATOM 677 N N . PHE A 1 87 ? -22.029 -6.501 36.214 1.00 95.12 87 PHE A N 1
ATOM 678 C CA . PHE A 1 87 ? -21.763 -6.433 34.787 1.00 95.12 87 PHE A CA 1
ATOM 679 C C . PHE A 1 87 ? -22.117 -7.756 34.091 1.00 95.12 87 PHE A C 1
ATOM 681 O O . PHE A 1 87 ? -21.601 -8.815 34.429 1.00 95.12 87 PHE A O 1
ATOM 688 N N . ASN A 1 88 ? -22.987 -7.687 33.083 1.00 94.25 88 ASN A N 1
ATOM 689 C CA . ASN A 1 88 ? -23.359 -8.839 32.265 1.00 94.25 88 ASN A CA 1
ATOM 690 C C . ASN A 1 88 ? -22.662 -8.750 30.907 1.00 94.25 88 ASN A C 1
ATOM 692 O O . ASN A 1 88 ? -23.154 -8.019 30.056 1.00 94.25 88 ASN A O 1
ATOM 696 N N . SER A 1 89 ? -21.583 -9.498 30.676 1.00 93.50 89 SER A N 1
ATOM 697 C CA . SER A 1 89 ? -20.789 -9.446 29.435 1.00 93.50 89 SER A CA 1
ATOM 698 C C . SER A 1 89 ? -21.561 -9.808 28.160 1.00 93.50 89 SER A C 1
ATOM 700 O O . SER A 1 89 ? -21.205 -9.327 27.089 1.00 93.50 89 SER A O 1
ATOM 702 N N . SER A 1 90 ? -22.660 -10.567 28.252 1.00 93.12 90 SER A N 1
ATOM 703 C CA . SER A 1 90 ? -23.446 -10.992 27.077 1.00 93.12 90 SER A CA 1
ATOM 704 C C . SER A 1 90 ? -24.102 -9.845 26.297 1.00 93.12 90 SER A C 1
ATOM 706 O O . SER A 1 90 ? -24.522 -10.038 25.158 1.00 93.12 90 SER A O 1
ATOM 708 N N . ARG A 1 91 ? -24.207 -8.643 26.886 1.00 94.25 91 ARG A N 1
ATOM 709 C CA . ARG A 1 91 ? -24.784 -7.466 26.210 1.00 94.25 91 ARG A CA 1
ATOM 710 C C . ARG A 1 91 ? -23.736 -6.605 25.497 1.00 94.25 91 ARG A C 1
ATOM 712 O O . ARG A 1 91 ? -24.123 -5.642 24.827 1.00 94.25 91 ARG A O 1
ATOM 719 N N . VAL A 1 92 ? -22.449 -6.931 25.633 1.00 95.19 92 VAL A N 1
ATOM 720 C CA . VAL A 1 92 ? -21.371 -6.324 24.843 1.00 95.19 92 VAL A CA 1
ATOM 721 C C . VAL A 1 92 ? -21.360 -6.952 23.465 1.00 95.19 92 VAL A C 1
ATOM 723 O O . VAL A 1 92 ? -21.465 -8.168 23.323 1.00 95.19 92 VAL A O 1
ATOM 726 N N . ARG A 1 93 ? -21.215 -6.117 22.438 1.00 95.81 93 ARG A N 1
ATOM 727 C CA . ARG A 1 93 ? -20.986 -6.591 21.073 1.00 95.81 93 ARG A CA 1
ATOM 728 C C . ARG A 1 93 ? -19.559 -6.266 20.670 1.00 95.81 93 ARG A C 1
ATOM 730 O O . ARG A 1 93 ? -19.009 -5.248 21.078 1.00 95.81 93 ARG A O 1
ATOM 737 N N . PHE A 1 94 ? -18.977 -7.122 19.848 1.00 95.81 94 PHE A N 1
ATOM 738 C CA . PHE A 1 94 ? -17.651 -6.910 19.287 1.00 95.81 94 PHE A CA 1
ATOM 739 C C . PHE A 1 94 ? -17.775 -6.687 17.791 1.00 95.81 94 PHE A C 1
ATOM 741 O O . PHE A 1 94 ? -18.646 -7.263 17.140 1.00 95.81 94 PHE A O 1
ATOM 748 N N . TYR A 1 95 ? -16.929 -5.822 17.250 1.00 93.94 95 TYR A N 1
ATOM 749 C CA . TYR A 1 95 ? -16.965 -5.488 15.834 1.00 93.94 95 TYR A CA 1
ATOM 750 C C . TYR A 1 95 ? -15.564 -5.184 15.307 1.00 93.94 95 TYR A C 1
ATOM 752 O O . TYR A 1 95 ? -14.615 -4.956 16.062 1.00 93.94 95 TYR A O 1
ATOM 760 N N . LYS A 1 96 ? -15.434 -5.197 13.982 1.00 93.56 96 LYS A N 1
ATOM 761 C CA . LYS A 1 96 ? -14.213 -4.791 13.290 1.00 93.56 96 LYS A CA 1
ATOM 762 C C . LYS A 1 96 ? -14.087 -3.270 13.366 1.00 93.56 96 LYS A C 1
ATOM 764 O O . LYS A 1 96 ? -14.951 -2.566 12.850 1.00 93.56 96 LYS A O 1
ATOM 769 N N . SER A 1 97 ? -13.051 -2.766 14.037 1.00 92.00 97 SER A N 1
ATOM 770 C CA . SER A 1 97 ? -12.840 -1.315 14.154 1.00 92.00 97 SER A CA 1
ATOM 771 C C . SER A 1 97 ? -12.548 -0.684 12.791 1.00 92.00 97 SER A C 1
ATOM 773 O O . SER A 1 97 ? -12.096 -1.371 11.870 1.00 92.00 97 SER A O 1
ATOM 775 N N . ALA A 1 98 ? -12.736 0.632 12.666 1.00 89.75 98 ALA A N 1
ATOM 776 C CA . ALA A 1 98 ? -12.417 1.334 11.422 1.00 89.75 98 ALA A CA 1
ATOM 777 C C . ALA A 1 98 ? -10.924 1.204 11.061 1.00 89.75 98 ALA A C 1
ATOM 779 O O . ALA A 1 98 ? -10.577 0.976 9.904 1.00 89.75 98 ALA A O 1
ATOM 780 N N . LYS A 1 99 ? -10.035 1.266 12.066 1.00 89.19 99 LYS A N 1
ATOM 781 C CA . LYS A 1 99 ? -8.587 1.065 11.873 1.00 89.19 99 LYS A CA 1
ATOM 782 C C . LYS A 1 99 ? -8.257 -0.346 11.393 1.00 89.19 99 LYS A C 1
ATOM 784 O O . LYS A 1 99 ? -7.398 -0.498 10.532 1.00 89.19 99 LYS A O 1
ATOM 789 N N . GLN A 1 100 ? -8.931 -1.358 11.936 1.00 91.56 100 GLN A N 1
ATOM 790 C CA . GLN A 1 100 ? -8.748 -2.743 11.510 1.00 91.56 100 GLN A CA 1
ATOM 791 C C . GLN A 1 100 ? -9.235 -2.956 10.076 1.00 91.56 100 GLN A C 1
ATOM 793 O O . GLN A 1 100 ? -8.500 -3.519 9.276 1.00 91.56 100 GLN A O 1
ATOM 798 N N . ALA A 1 101 ? -10.427 -2.460 9.735 1.00 91.25 101 ALA A N 1
ATOM 799 C CA . ALA A 1 101 ? -10.952 -2.548 8.374 1.00 91.25 101 ALA A CA 1
ATOM 800 C C . ALA A 1 101 ? -10.008 -1.886 7.356 1.00 91.25 101 ALA A C 1
ATOM 802 O O . ALA A 1 101 ? -9.687 -2.490 6.339 1.00 91.25 101 ALA A O 1
ATOM 803 N N . LEU A 1 102 ? -9.490 -0.694 7.673 1.00 91.00 102 LEU A N 1
ATOM 804 C CA . LEU A 1 102 ? -8.529 0.005 6.819 1.00 91.00 102 LEU A CA 1
ATOM 805 C C . LEU A 1 102 ? -7.197 -0.751 6.682 1.00 91.00 102 LEU A C 1
ATOM 807 O O . LEU A 1 102 ? -6.605 -0.765 5.606 1.00 91.00 102 LEU A O 1
ATOM 811 N N . ALA A 1 103 ? -6.698 -1.355 7.763 1.00 90.50 103 ALA A N 1
ATOM 812 C CA . ALA A 1 103 ? -5.468 -2.144 7.723 1.00 90.50 103 ALA A CA 1
ATOM 813 C C . ALA A 1 103 ? -5.631 -3.400 6.854 1.00 90.50 103 ALA A C 1
ATOM 815 O O . ALA A 1 103 ? -4.760 -3.694 6.041 1.00 90.50 103 ALA A O 1
ATOM 816 N N . GLU A 1 104 ? -6.758 -4.100 6.987 1.00 92.94 104 GLU A N 1
ATOM 817 C CA . GLU A 1 104 ? -7.081 -5.267 6.162 1.00 92.94 104 GLU A CA 1
ATOM 818 C C . GLU A 1 104 ? -7.260 -4.893 4.685 1.00 92.94 104 GLU A C 1
ATOM 820 O O . GLU A 1 104 ? -6.751 -5.600 3.822 1.00 92.94 104 GLU A O 1
ATOM 825 N N . GLU A 1 105 ? -7.914 -3.767 4.379 1.00 91.62 105 GLU A N 1
ATOM 826 C CA . GLU A 1 105 ? -8.042 -3.269 3.003 1.00 91.62 105 GLU A CA 1
ATOM 827 C C . GLU A 1 105 ? -6.670 -2.956 2.389 1.00 91.62 105 GLU A C 1
ATOM 829 O O . GLU A 1 105 ? -6.384 -3.363 1.263 1.00 91.62 105 GLU A O 1
ATOM 834 N N . LYS A 1 106 ? -5.792 -2.273 3.135 1.00 90.56 106 LYS A N 1
ATOM 835 C CA . LYS A 1 106 ? -4.426 -1.969 2.685 1.00 90.56 106 LYS A CA 1
ATOM 836 C C . LYS A 1 106 ? -3.608 -3.231 2.435 1.00 90.56 106 LYS A C 1
ATOM 838 O O . LYS A 1 106 ? -2.901 -3.305 1.434 1.00 90.56 106 LYS A O 1
ATOM 843 N N . GLU A 1 107 ? -3.712 -4.219 3.317 1.00 91.31 107 GLU A N 1
ATOM 844 C CA . GLU A 1 107 ? -3.010 -5.490 3.150 1.00 91.31 107 GLU A CA 1
ATOM 845 C C . GLU A 1 107 ? -3.572 -6.288 1.965 1.00 91.31 107 GLU A C 1
ATOM 847 O O . GLU A 1 107 ? -2.808 -6.837 1.175 1.00 91.31 107 GLU A O 1
ATOM 852 N N . ALA A 1 108 ? -4.895 -6.293 1.772 1.00 91.75 108 ALA A N 1
ATOM 853 C CA . ALA A 1 108 ? -5.528 -6.908 0.609 1.00 91.75 108 ALA A CA 1
ATOM 854 C C . ALA A 1 108 ? -5.068 -6.252 -0.703 1.00 91.75 108 ALA A C 1
ATOM 856 O O . ALA A 1 108 ? -4.687 -6.961 -1.633 1.00 91.75 108 ALA A O 1
ATOM 857 N N . LYS A 1 109 ? -5.021 -4.913 -0.758 1.00 89.62 109 LYS A N 1
ATOM 858 C CA . LYS A 1 109 ? -4.494 -4.157 -1.906 1.00 89.62 109 LYS A CA 1
ATOM 859 C C . LYS A 1 109 ? -3.033 -4.494 -2.187 1.00 89.62 109 LYS A C 1
ATOM 861 O O . LYS A 1 109 ? -2.682 -4.800 -3.322 1.00 89.62 109 LYS A O 1
ATOM 866 N N . LYS A 1 110 ? -2.191 -4.516 -1.152 1.00 90.19 110 LYS A N 1
ATOM 867 C CA . LYS A 1 110 ? -0.778 -4.897 -1.268 1.00 90.19 110 LYS A CA 1
ATOM 868 C C . LYS A 1 110 ? -0.611 -6.321 -1.804 1.00 90.19 110 LYS A C 1
ATOM 870 O O . LYS A 1 110 ? 0.208 -6.541 -2.689 1.00 90.19 110 LYS A O 1
ATOM 875 N N . ASN A 1 111 ? -1.396 -7.273 -1.303 1.00 92.38 111 ASN A N 1
ATOM 876 C CA . ASN A 1 111 ? -1.350 -8.660 -1.763 1.00 92.38 111 ASN A CA 1
ATOM 877 C C . ASN A 1 111 ? -1.822 -8.802 -3.214 1.00 92.38 111 ASN A C 1
ATOM 879 O O . ASN A 1 111 ? -1.196 -9.529 -3.981 1.00 92.38 111 ASN A O 1
ATOM 883 N N . ALA A 1 112 ? -2.875 -8.081 -3.607 1.00 91.88 112 ALA A N 1
ATOM 884 C CA . ALA A 1 112 ? -3.345 -8.049 -4.990 1.00 91.88 112 ALA A CA 1
ATOM 885 C C . ALA A 1 112 ? -2.289 -7.454 -5.938 1.00 91.88 112 ALA A C 1
ATOM 887 O O . ALA A 1 112 ? -1.997 -8.040 -6.977 1.00 91.88 112 ALA A O 1
ATOM 888 N N . MET A 1 113 ? -1.656 -6.343 -5.552 1.00 92.94 113 MET A N 1
ATOM 889 C CA . MET A 1 113 ? -0.566 -5.726 -6.317 1.00 92.94 113 MET A CA 1
ATOM 890 C C . MET A 1 113 ? 0.658 -6.639 -6.435 1.00 92.94 113 MET A C 1
ATOM 892 O O . MET A 1 113 ? 1.257 -6.729 -7.502 1.00 92.94 113 MET A O 1
ATOM 896 N N . GLU A 1 114 ? 1.040 -7.332 -5.361 1.00 94.50 114 GLU A N 1
ATOM 897 C CA . GLU A 1 114 ? 2.162 -8.273 -5.391 1.00 94.50 114 GLU A CA 1
ATOM 898 C C . GLU A 1 114 ? 1.852 -9.497 -6.266 1.00 94.50 114 GLU A C 1
ATOM 900 O O . GLU A 1 114 ? 2.739 -9.980 -6.969 1.00 94.50 114 GLU A O 1
ATOM 905 N N . ALA A 1 115 ? 0.603 -9.975 -6.266 1.00 95.62 115 ALA A N 1
ATOM 906 C CA . ALA A 1 115 ? 0.158 -11.029 -7.174 1.00 95.62 115 ALA A CA 1
ATOM 907 C C . ALA A 1 115 ? 0.245 -10.570 -8.638 1.00 95.62 115 ALA A C 1
ATOM 909 O O . ALA A 1 115 ? 0.887 -11.242 -9.443 1.00 95.62 115 ALA A O 1
ATOM 910 N N . LEU A 1 116 ? -0.290 -9.385 -8.951 1.00 96.44 116 LEU A N 1
ATOM 911 C CA . LEU A 1 116 ? -0.210 -8.795 -10.288 1.00 96.44 116 LEU A CA 1
ATOM 912 C C . LEU A 1 116 ? 1.244 -8.582 -10.738 1.00 96.44 116 LEU A C 1
ATOM 914 O O . LEU A 1 116 ? 1.596 -8.891 -11.872 1.00 96.44 116 LEU A O 1
ATOM 918 N N . ARG A 1 117 ? 2.120 -8.096 -9.849 1.00 96.56 117 ARG A N 1
ATOM 919 C CA . ARG A 1 117 ? 3.551 -7.911 -10.140 1.00 96.56 117 ARG A CA 1
ATOM 920 C C . ARG A 1 117 ? 4.207 -9.215 -10.588 1.00 96.56 117 ARG A C 1
ATOM 922 O O . ARG A 1 117 ? 5.002 -9.202 -11.526 1.00 96.56 117 ARG A O 1
ATOM 929 N N . ARG A 1 118 ? 3.908 -10.321 -9.900 1.00 96.81 118 ARG A N 1
ATOM 930 C CA . ARG A 1 118 ? 4.442 -11.650 -10.240 1.00 96.81 118 ARG A CA 1
ATOM 931 C C . ARG A 1 118 ? 3.898 -12.136 -11.572 1.00 96.81 118 ARG A C 1
ATOM 933 O O . ARG A 1 118 ? 4.685 -12.536 -12.418 1.00 96.81 118 ARG A O 1
ATOM 940 N N . GLU A 1 119 ? 2.592 -12.011 -11.776 1.00 97.38 119 GLU A N 1
ATOM 941 C CA . GLU A 1 119 ? 1.933 -12.383 -13.027 1.00 97.38 119 GLU A CA 1
ATOM 942 C C . GLU A 1 119 ? 2.531 -11.631 -14.230 1.00 97.38 119 GLU A C 1
ATOM 944 O O . GLU A 1 119 ? 2.880 -12.242 -15.237 1.00 97.38 119 GLU A O 1
ATOM 949 N N . ILE A 1 120 ? 2.749 -10.319 -14.100 1.00 97.81 120 ILE A N 1
ATOM 950 C CA . ILE A 1 120 ? 3.407 -9.494 -15.124 1.00 97.81 120 ILE A CA 1
ATOM 951 C C . ILE A 1 120 ? 4.849 -9.955 -15.375 1.00 97.81 120 ILE A C 1
ATOM 953 O O . ILE A 1 120 ? 5.252 -10.097 -16.529 1.00 97.81 120 ILE A O 1
ATOM 957 N N . ALA A 1 121 ? 5.628 -10.196 -14.314 1.00 96.00 121 ALA A N 1
ATOM 958 C CA . ALA A 1 121 ? 7.019 -10.638 -14.428 1.00 96.00 121 ALA A CA 1
ATOM 959 C C . ALA A 1 121 ? 7.162 -12.017 -15.093 1.00 96.00 121 ALA A C 1
ATOM 961 O O . ALA A 1 121 ? 8.145 -12.258 -15.790 1.00 96.00 121 ALA A O 1
ATOM 962 N N . GLU A 1 122 ? 6.194 -12.910 -14.891 1.00 96.75 122 GLU A N 1
ATOM 963 C CA . GLU A 1 122 ? 6.149 -14.229 -15.527 1.00 96.75 122 GLU A CA 1
ATOM 964 C C . GLU A 1 122 ? 5.681 -14.150 -16.987 1.00 96.75 122 GLU A C 1
ATOM 966 O O . GLU A 1 122 ? 6.219 -14.844 -17.849 1.00 96.75 122 GLU A O 1
ATOM 971 N N . ALA A 1 123 ? 4.699 -13.295 -17.282 1.00 97.50 123 ALA A N 1
ATOM 972 C CA . ALA A 1 123 ? 4.080 -13.209 -18.602 1.00 97.50 123 ALA A CA 1
ATOM 973 C C . ALA A 1 123 ? 4.884 -12.387 -19.621 1.00 97.50 123 ALA A C 1
ATOM 975 O O . ALA A 1 123 ? 4.766 -12.621 -20.826 1.00 97.50 123 ALA A O 1
ATOM 976 N N . ILE A 1 124 ? 5.662 -11.402 -19.167 1.00 97.25 124 ILE A N 1
ATOM 977 C CA . ILE A 1 124 ? 6.357 -10.454 -20.040 1.00 97.25 124 ILE A CA 1
ATOM 978 C C . ILE A 1 124 ? 7.874 -10.636 -19.877 1.00 97.25 124 ILE A C 1
ATOM 980 O O . ILE A 1 124 ? 8.452 -10.162 -18.902 1.00 97.25 124 ILE A O 1
ATOM 984 N N . PRO A 1 125 ? 8.570 -11.282 -20.827 1.00 94.31 125 PRO A N 1
ATOM 985 C CA . PRO A 1 125 ? 10.007 -11.495 -20.711 1.00 94.31 125 PRO A CA 1
ATOM 986 C C . PRO A 1 125 ? 10.807 -10.196 -20.898 1.00 94.31 125 PRO A C 1
ATOM 988 O O . PRO A 1 125 ? 10.431 -9.292 -21.659 1.00 94.31 125 PRO A O 1
ATOM 991 N N . GLY A 1 126 ? 11.966 -10.143 -20.233 1.00 92.56 126 GLY A N 1
ATOM 992 C CA . GLY A 1 126 ? 12.947 -9.065 -20.388 1.00 92.56 126 GLY A CA 1
ATOM 993 C C . GLY A 1 126 ? 12.574 -7.753 -19.694 1.00 92.56 126 GLY A C 1
ATOM 994 O O . GLY A 1 126 ? 13.070 -6.704 -20.093 1.00 92.56 126 GLY A O 1
ATOM 995 N N . ILE A 1 127 ? 11.710 -7.796 -18.678 1.00 95.12 127 ILE A N 1
ATOM 996 C CA . ILE A 1 127 ? 11.289 -6.626 -17.894 1.00 95.12 127 ILE A CA 1
ATOM 997 C C . ILE A 1 127 ? 11.634 -6.783 -16.411 1.00 95.12 127 ILE A C 1
ATOM 999 O O . ILE A 1 127 ? 11.931 -7.874 -15.926 1.00 95.12 127 ILE A O 1
ATOM 1003 N N . ILE A 1 128 ? 11.566 -5.673 -15.682 1.00 93.12 128 ILE A N 1
ATOM 1004 C CA . ILE A 1 128 ? 11.635 -5.588 -14.226 1.00 93.12 128 ILE A CA 1
ATOM 1005 C C . ILE A 1 128 ? 10.312 -4.988 -13.744 1.00 93.12 128 ILE A C 1
ATOM 1007 O O . ILE A 1 128 ? 10.007 -3.844 -14.070 1.00 93.12 128 ILE A O 1
ATOM 1011 N N . ALA A 1 129 ? 9.552 -5.739 -12.943 1.00 94.69 129 ALA A N 1
ATOM 1012 C CA . ALA A 1 129 ? 8.293 -5.288 -12.348 1.00 94.69 129 ALA A CA 1
ATOM 1013 C C . ALA A 1 129 ? 8.458 -4.976 -10.849 1.00 94.69 129 ALA A C 1
ATOM 1015 O O . ALA A 1 129 ? 8.954 -5.804 -10.071 1.00 94.69 129 ALA A O 1
ATOM 1016 N N . ARG A 1 130 ? 8.018 -3.788 -10.430 1.00 92.88 130 ARG A N 1
ATOM 1017 C CA . ARG A 1 130 ? 8.095 -3.251 -9.061 1.00 92.88 130 ARG A CA 1
ATOM 1018 C C . ARG A 1 130 ? 6.728 -2.727 -8.625 1.00 92.88 130 ARG A C 1
ATOM 1020 O O . ARG A 1 130 ? 5.884 -2.421 -9.452 1.00 92.88 130 ARG A O 1
ATOM 1027 N N . MET A 1 131 ? 6.485 -2.626 -7.321 1.00 90.69 131 MET A N 1
ATOM 1028 C CA . MET A 1 131 ? 5.275 -1.963 -6.817 1.00 90.69 131 MET A CA 1
ATOM 1029 C C . MET A 1 131 ? 5.525 -0.457 -6.690 1.00 90.69 131 MET A C 1
ATOM 1031 O O . MET A 1 131 ? 6.390 -0.055 -5.909 1.00 90.69 131 MET A O 1
ATOM 1035 N N . ALA A 1 132 ? 4.741 0.368 -7.386 1.00 84.25 132 ALA A N 1
ATOM 1036 C CA . ALA A 1 132 ? 4.725 1.814 -7.182 1.00 84.25 132 ALA A CA 1
ATOM 1037 C C . ALA A 1 132 ? 3.655 2.180 -6.148 1.00 84.25 132 ALA A C 1
ATOM 1039 O O . ALA A 1 132 ? 2.489 2.404 -6.471 1.00 84.25 132 ALA A O 1
ATOM 1040 N N . TYR A 1 133 ? 4.063 2.268 -4.880 1.00 70.06 133 TYR A N 1
ATOM 1041 C CA . TYR A 1 133 ? 3.154 2.542 -3.760 1.00 70.06 133 TYR A CA 1
ATOM 1042 C C . TYR A 1 133 ? 2.417 3.888 -3.852 1.00 70.06 133 TYR A C 1
ATOM 1044 O O . TYR A 1 133 ? 1.372 4.039 -3.228 1.00 70.06 133 TYR A O 1
ATOM 1052 N N . THR A 1 134 ? 2.937 4.862 -4.604 1.00 74.88 134 THR A N 1
ATOM 1053 C CA . THR A 1 134 ? 2.289 6.170 -4.803 1.00 74.88 134 THR A CA 1
ATOM 1054 C C . THR A 1 134 ? 1.180 6.143 -5.849 1.00 74.88 134 THR A C 1
ATOM 1056 O O . THR A 1 134 ? 0.267 6.956 -5.764 1.00 74.88 134 THR A O 1
ATOM 1059 N N . ASN A 1 135 ? 1.256 5.223 -6.814 1.00 69.62 135 ASN A N 1
ATOM 1060 C CA . ASN A 1 135 ? 0.354 5.176 -7.968 1.00 69.62 135 ASN A CA 1
ATOM 1061 C C . ASN A 1 135 ? -0.666 4.032 -7.870 1.00 69.62 135 ASN A C 1
ATOM 1063 O O . ASN A 1 135 ? -1.457 3.861 -8.787 1.00 69.62 135 ASN A O 1
ATOM 1067 N N . GLU A 1 136 ? -0.620 3.238 -6.791 1.00 83.69 136 GLU A N 1
ATOM 1068 C CA . GLU A 1 136 ? -1.421 2.013 -6.622 1.00 83.69 136 GLU A CA 1
ATOM 1069 C C . GLU A 1 136 ? -1.348 1.079 -7.854 1.00 83.69 136 GLU A C 1
ATOM 1071 O O . GLU A 1 136 ? -2.322 0.430 -8.226 1.00 83.69 136 GLU A O 1
ATOM 1076 N N . ALA A 1 137 ? -0.172 1.011 -8.489 1.00 91.00 137 ALA A N 1
ATOM 1077 C CA . ALA A 1 137 ? 0.063 0.290 -9.738 1.00 91.00 137 ALA A CA 1
ATOM 1078 C C . ALA A 1 137 ? 1.381 -0.500 -9.702 1.00 91.00 137 ALA A C 1
ATOM 1080 O O . ALA A 1 137 ? 2.263 -0.263 -8.864 1.00 91.00 137 ALA A O 1
ATOM 1081 N N . VAL A 1 138 ? 1.528 -1.438 -10.637 1.00 94.38 138 VAL A N 1
ATOM 1082 C CA . VAL A 1 138 ? 2.802 -2.103 -10.923 1.00 94.38 138 VAL A CA 1
ATOM 1083 C C . VAL A 1 138 ? 3.592 -1.240 -11.898 1.00 94.38 138 VAL A C 1
ATOM 1085 O O . VAL A 1 138 ? 3.115 -0.895 -12.972 1.00 94.38 138 VAL A O 1
ATOM 1088 N N . GLU A 1 139 ? 4.807 -0.895 -11.498 1.00 94.44 139 GLU A N 1
ATOM 1089 C CA . GLU A 1 139 ? 5.792 -0.161 -12.278 1.00 94.44 139 GLU A CA 1
ATOM 1090 C C . GLU A 1 139 ? 6.665 -1.139 -13.065 1.00 94.44 139 GLU A C 1
ATOM 1092 O O . GLU A 1 139 ? 7.231 -2.076 -12.493 1.00 94.44 139 GLU A O 1
ATOM 1097 N N . ILE A 1 140 ? 6.774 -0.933 -14.372 1.00 94.88 140 ILE A N 1
ATOM 1098 C CA . ILE A 1 140 ? 7.432 -1.847 -15.299 1.00 94.88 140 ILE A CA 1
ATOM 1099 C C . ILE A 1 140 ? 8.538 -1.106 -16.049 1.00 94.88 140 ILE A C 1
ATOM 1101 O O . ILE A 1 140 ? 8.301 -0.086 -16.699 1.00 94.88 140 ILE A O 1
ATOM 1105 N N . HIS A 1 141 ? 9.743 -1.668 -15.991 1.00 92.06 141 HIS A N 1
ATOM 1106 C CA . HIS A 1 141 ? 10.930 -1.193 -16.701 1.00 92.06 141 HIS A CA 1
ATOM 1107 C C . HIS A 1 141 ? 11.475 -2.284 -17.628 1.00 92.06 141 HIS A C 1
ATOM 1109 O O . HIS A 1 141 ? 11.283 -3.468 -17.338 1.00 92.06 141 HIS A O 1
ATOM 1115 N N . PRO A 1 142 ? 12.230 -1.940 -18.683 1.00 92.31 142 PRO A N 1
ATOM 1116 C CA . PRO A 1 142 ? 13.021 -2.933 -19.396 1.00 92.31 142 PRO A CA 1
ATOM 1117 C C . PRO A 1 142 ? 14.150 -3.458 -18.494 1.00 92.31 142 PRO A C 1
ATOM 1119 O O . PRO A 1 142 ? 14.725 -2.717 -17.695 1.00 92.31 142 PRO A O 1
ATOM 1122 N N . ASN A 1 143 ? 14.499 -4.736 -18.632 1.00 91.00 143 ASN A 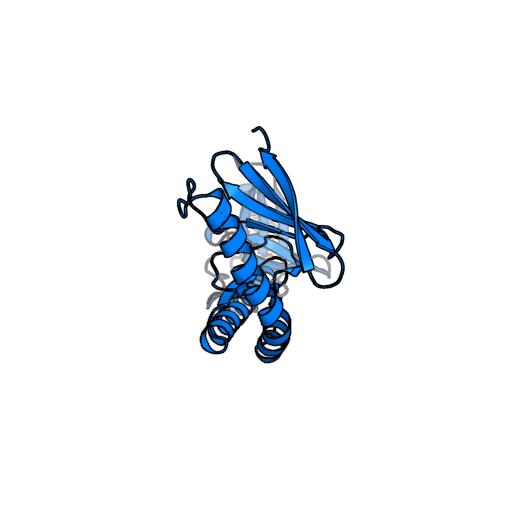N 1
ATOM 1123 C CA . ASN A 1 143 ? 15.708 -5.299 -18.035 1.00 91.00 143 ASN A CA 1
ATOM 1124 C C . ASN A 1 143 ? 16.895 -5.075 -18.984 1.00 91.00 143 ASN A C 1
ATOM 1126 O O . ASN A 1 143 ? 17.266 -5.967 -19.747 1.00 91.00 143 ASN A O 1
ATOM 1130 N N . GLN A 1 144 ? 17.423 -3.852 -18.991 1.00 89.31 144 GLN A N 1
ATOM 1131 C CA . GLN A 1 144 ? 18.437 -3.382 -19.936 1.00 89.31 144 GLN A CA 1
ATOM 1132 C C . GLN A 1 144 ? 19.534 -2.575 -19.230 1.00 89.31 144 GLN A C 1
ATOM 1134 O O . GLN A 1 144 ? 19.358 -2.105 -18.104 1.00 89.31 144 GLN A O 1
ATOM 1139 N N . GLU A 1 145 ? 20.682 -2.430 -19.895 1.00 87.75 145 GLU A N 1
ATOM 1140 C CA . GLU A 1 145 ? 21.819 -1.669 -19.367 1.00 87.75 145 GLU A CA 1
ATOM 1141 C C . GLU A 1 145 ? 21.563 -0.167 -19.422 1.00 87.75 145 GLU A C 1
ATOM 1143 O O . GLU A 1 145 ? 21.940 0.543 -18.493 1.00 87.75 145 GLU A O 1
ATOM 1148 N N . VAL A 1 146 ? 20.898 0.311 -20.476 1.00 87.75 146 VAL A N 1
ATOM 1149 C CA . VAL A 1 146 ? 20.499 1.713 -20.608 1.00 87.75 146 VAL A CA 1
ATOM 1150 C C . VAL A 1 146 ? 19.134 1.920 -19.963 1.00 87.75 146 VAL A C 1
ATOM 1152 O O . VAL A 1 146 ? 18.185 1.187 -20.236 1.00 87.75 146 VAL A O 1
ATOM 1155 N N . TYR A 1 147 ? 19.018 2.940 -19.118 1.00 85.69 147 TYR A N 1
ATOM 1156 C CA . TYR A 1 147 ? 17.772 3.258 -18.426 1.00 85.69 147 TYR A CA 1
ATOM 1157 C C . TYR A 1 147 ? 17.534 4.763 -18.363 1.00 85.69 147 TYR A C 1
ATOM 1159 O O . TYR A 1 147 ? 18.476 5.547 -18.257 1.00 85.69 147 TYR A O 1
ATOM 1167 N N . SER A 1 148 ? 16.266 5.173 -18.340 1.00 82.19 148 SER A N 1
ATOM 1168 C CA . SER A 1 148 ? 15.883 6.534 -17.972 1.00 82.19 148 SER A CA 1
ATOM 1169 C C . SER A 1 148 ? 15.050 6.529 -16.695 1.00 82.19 148 SER A C 1
ATOM 1171 O O . SER A 1 148 ? 14.213 5.654 -16.481 1.00 82.19 148 SER A O 1
ATOM 1173 N N . SER A 1 149 ? 15.274 7.527 -15.841 1.00 70.50 149 SER A N 1
ATOM 1174 C CA . SER A 1 149 ? 14.473 7.774 -14.637 1.00 70.50 149 SER A CA 1
ATOM 1175 C C . SER A 1 149 ? 13.244 8.653 -14.899 1.00 70.50 149 SER A C 1
ATOM 1177 O O . SER A 1 149 ? 12.508 8.968 -13.965 1.00 70.50 149 SER A O 1
ATOM 1179 N N . ARG A 1 150 ? 13.012 9.085 -16.148 1.00 76.38 150 ARG A N 1
ATOM 1180 C CA . ARG A 1 150 ? 11.834 9.887 -16.505 1.00 76.38 150 ARG A CA 1
ATOM 1181 C C . ARG A 1 150 ? 10.574 9.025 -16.515 1.00 76.38 150 ARG A C 1
ATOM 1183 O O . ARG A 1 150 ? 10.595 7.911 -17.022 1.00 76.38 150 ARG A O 1
ATOM 1190 N N . SER A 1 151 ? 9.459 9.576 -16.035 1.00 66.44 151 SER A N 1
ATOM 1191 C CA . SER A 1 151 ? 8.166 8.876 -15.966 1.00 66.44 151 SER A CA 1
ATOM 1192 C C . SER A 1 151 ? 7.683 8.348 -17.320 1.00 66.44 151 SER A C 1
ATOM 1194 O O . SER A 1 151 ? 7.086 7.283 -17.366 1.00 66.44 151 SER A O 1
ATOM 1196 N N . ALA A 1 152 ? 7.997 9.038 -18.421 1.00 74.69 152 ALA A N 1
ATOM 1197 C CA . ALA A 1 152 ? 7.667 8.601 -19.781 1.00 74.69 152 ALA A CA 1
ATOM 1198 C C . ALA A 1 152 ? 8.418 7.329 -20.238 1.00 74.69 152 ALA A C 1
ATOM 1200 O O . ALA A 1 152 ? 8.061 6.738 -21.249 1.00 74.69 152 ALA A O 1
ATOM 1201 N N . TRP A 1 153 ? 9.460 6.903 -19.516 1.00 82.69 153 TRP A N 1
ATOM 1202 C CA . TRP A 1 153 ? 10.209 5.671 -19.794 1.00 82.69 153 TRP A CA 1
ATOM 1203 C C . TRP A 1 153 ? 9.572 4.429 -19.163 1.00 82.69 153 TRP A C 1
ATOM 1205 O O . TRP A 1 153 ? 9.967 3.301 -19.461 1.00 82.69 153 TRP A O 1
ATOM 1215 N N . VAL A 1 154 ? 8.622 4.636 -18.254 1.00 88.88 154 VAL A N 1
ATOM 1216 C CA . VAL A 1 154 ? 8.110 3.622 -17.341 1.00 88.88 154 VAL A CA 1
ATOM 1217 C C . VAL A 1 154 ? 6.654 3.333 -17.667 1.00 88.88 154 VAL A C 1
ATOM 1219 O O . VAL A 1 154 ? 5.862 4.251 -17.864 1.00 88.88 154 VAL A O 1
ATOM 1222 N N . VAL A 1 155 ? 6.289 2.053 -17.685 1.00 92.50 155 VAL A N 1
ATOM 1223 C CA . VAL A 1 155 ? 4.888 1.639 -17.813 1.00 92.50 155 VAL A CA 1
ATOM 1224 C C . VAL A 1 155 ? 4.315 1.425 -16.416 1.00 92.50 155 VAL A C 1
ATOM 1226 O O . VAL A 1 155 ? 4.899 0.706 -15.607 1.00 92.50 155 VAL A O 1
ATOM 1229 N N . TYR A 1 156 ? 3.164 2.030 -16.138 1.00 93.88 156 TYR A N 1
ATOM 1230 C CA . TYR A 1 156 ? 2.374 1.749 -14.941 1.00 93.88 156 TY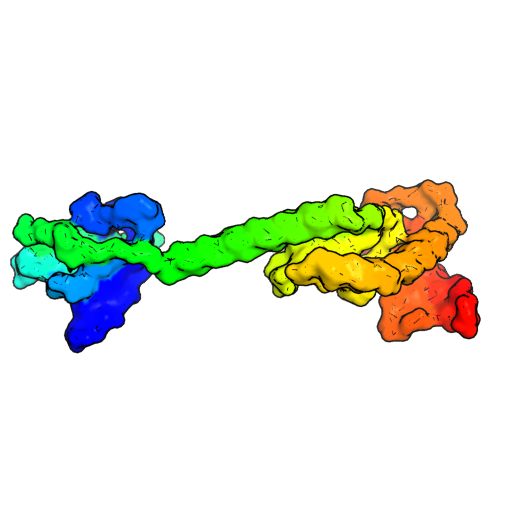R A CA 1
ATOM 1231 C C . TYR A 1 156 ? 1.144 0.952 -15.355 1.00 93.88 156 TYR A C 1
ATOM 1233 O O . TYR A 1 156 ? 0.433 1.374 -16.259 1.00 93.88 156 TYR A O 1
ATOM 1241 N N . ALA A 1 157 ? 0.898 -0.180 -14.701 1.00 94.56 157 ALA A N 1
ATOM 1242 C CA . ALA A 1 157 ? -0.235 -1.039 -15.015 1.00 94.56 157 ALA A CA 1
ATOM 1243 C C . ALA A 1 157 ? -0.971 -1.497 -13.754 1.00 94.56 157 ALA A C 1
ATOM 1245 O O . ALA A 1 157 ? -0.368 -1.811 -12.724 1.00 94.56 157 ALA A O 1
ATOM 1246 N N . THR A 1 158 ? -2.291 -1.570 -13.864 1.00 94.50 158 THR A N 1
ATOM 1247 C CA . THR A 1 158 ? -3.212 -2.080 -12.838 1.00 94.50 158 THR A CA 1
ATOM 1248 C C . THR A 1 158 ? -3.818 -3.434 -13.217 1.00 94.50 158 THR A C 1
ATOM 1250 O O . THR A 1 158 ? -4.475 -4.067 -12.391 1.00 94.50 158 THR A O 1
ATOM 1253 N N . ALA A 1 159 ? -3.551 -3.914 -14.437 1.00 96.31 159 ALA A N 1
ATOM 1254 C CA . ALA A 1 159 ? -3.940 -5.230 -14.932 1.00 96.31 159 ALA A CA 1
ATOM 1255 C C . ALA A 1 159 ? -2.888 -5.823 -15.889 1.00 96.31 159 ALA A C 1
ATOM 1257 O O . ALA A 1 159 ? -2.093 -5.100 -16.491 1.00 96.31 159 ALA A O 1
ATOM 1258 N N . LEU A 1 160 ? -2.904 -7.151 -16.064 1.00 97.50 160 LEU A N 1
ATOM 1259 C CA . LEU A 1 160 ? -1.950 -7.851 -16.931 1.00 97.50 160 LEU A CA 1
ATOM 1260 C C . LEU A 1 160 ? -2.076 -7.445 -18.409 1.00 97.50 160 LEU A C 1
ATOM 1262 O O . LEU A 1 160 ? -1.066 -7.255 -19.080 1.00 97.50 160 LEU A O 1
ATOM 1266 N N . GLU A 1 161 ? -3.294 -7.335 -18.936 1.00 97.81 161 GLU A N 1
ATOM 1267 C CA . GLU A 1 161 ? -3.496 -7.024 -20.360 1.00 97.81 161 GLU A CA 1
ATOM 1268 C C . GLU A 1 161 ? -3.082 -5.586 -20.698 1.00 97.81 161 GLU A C 1
ATOM 1270 O O . GLU A 1 161 ? -2.422 -5.365 -21.710 1.00 97.81 161 GLU A O 1
ATOM 1275 N N . GLU A 1 162 ? -3.352 -4.639 -19.794 1.00 96.69 162 GLU A N 1
ATOM 1276 C CA . GLU A 1 162 ? -2.822 -3.270 -19.863 1.00 96.69 162 GLU A CA 1
ATOM 1277 C C . GLU A 1 162 ? -1.286 -3.284 -19.886 1.00 96.69 162 GLU A C 1
ATOM 1279 O O . GLU A 1 162 ? -0.668 -2.672 -20.755 1.00 96.69 162 GLU A O 1
ATOM 1284 N N . ALA A 1 163 ? -0.658 -4.054 -18.988 1.00 97.19 163 ALA A N 1
ATOM 1285 C CA . ALA A 1 163 ? 0.795 -4.201 -18.960 1.00 97.19 163 ALA A CA 1
ATOM 1286 C C . ALA A 1 163 ? 1.350 -4.742 -20.285 1.00 97.19 163 ALA A C 1
ATOM 1288 O O . ALA A 1 163 ? 2.346 -4.225 -20.786 1.00 97.19 163 ALA A O 1
ATOM 1289 N N . LYS A 1 164 ? 0.723 -5.771 -20.868 1.00 97.69 164 LYS A N 1
ATOM 1290 C CA . LYS A 1 164 ? 1.153 -6.350 -22.150 1.00 97.69 164 LYS A CA 1
ATOM 1291 C C . LYS A 1 164 ? 1.060 -5.339 -23.285 1.00 97.69 164 LYS A C 1
ATOM 1293 O O . LYS A 1 164 ? 2.004 -5.228 -24.065 1.00 97.69 164 LYS A O 1
ATOM 1298 N N . GLU A 1 165 ? -0.056 -4.621 -23.375 1.00 97.75 165 GLU A N 1
ATOM 1299 C CA . GLU A 1 165 ? -0.294 -3.635 -24.426 1.00 97.75 165 GLU A CA 1
ATOM 1300 C C . GLU A 1 165 ? 0.702 -2.472 -24.338 1.00 97.75 165 GLU A C 1
ATOM 1302 O O . GLU A 1 165 ? 1.383 -2.159 -25.317 1.00 97.75 165 GLU A O 1
ATOM 1307 N N . GLU A 1 166 ? 0.845 -1.868 -23.160 1.00 96.25 166 GLU A N 1
ATOM 1308 C CA . GLU A 1 166 ? 1.720 -0.710 -22.967 1.00 96.25 166 GLU A CA 1
ATOM 1309 C C . GLU A 1 166 ? 3.203 -1.086 -23.075 1.00 96.25 166 GLU A C 1
ATOM 1311 O O . GLU A 1 166 ? 3.988 -0.365 -23.695 1.00 96.25 166 GLU A O 1
ATOM 1316 N N . VAL A 1 167 ? 3.603 -2.265 -22.582 1.00 96.50 167 VAL A N 1
ATOM 1317 C CA . VAL A 1 167 ? 4.961 -2.778 -22.816 1.00 96.50 167 VAL A CA 1
ATOM 1318 C C . VAL A 1 167 ? 5.205 -3.027 -24.302 1.00 96.50 167 VAL A C 1
ATOM 1320 O O . VAL A 1 167 ? 6.296 -2.732 -24.782 1.00 96.50 167 VAL A O 1
ATOM 1323 N N . ALA A 1 168 ? 4.235 -3.548 -25.056 1.00 96.44 168 ALA A N 1
ATOM 1324 C CA . ALA A 1 168 ? 4.404 -3.754 -26.494 1.00 96.44 168 ALA A CA 1
ATOM 1325 C C . ALA A 1 168 ? 4.627 -2.429 -27.246 1.00 96.44 168 ALA A C 1
ATOM 1327 O O . ALA A 1 168 ? 5.441 -2.393 -28.168 1.00 96.44 168 ALA A O 1
ATOM 1328 N N . LYS A 1 169 ? 3.975 -1.339 -26.819 1.00 94.75 169 LYS A N 1
ATOM 1329 C CA . LYS A 1 169 ? 4.188 0.015 -27.362 1.00 94.75 169 LYS A CA 1
ATOM 1330 C C . LYS A 1 169 ? 5.559 0.584 -26.989 1.00 94.75 169 LYS A C 1
ATOM 1332 O O . LYS A 1 169 ? 6.220 1.181 -27.834 1.00 94.75 169 LYS A O 1
ATOM 1337 N N . MET A 1 170 ? 5.998 0.382 -25.746 1.00 93.44 170 MET A N 1
ATOM 1338 C CA . MET A 1 170 ? 7.255 0.945 -25.234 1.00 93.44 170 MET A CA 1
ATOM 1339 C C . MET A 1 170 ? 8.502 0.153 -25.631 1.00 93.44 170 MET A C 1
ATOM 1341 O O . MET A 1 170 ? 9.591 0.719 -25.730 1.00 93.44 170 MET A O 1
ATOM 1345 N N . ARG A 1 171 ? 8.371 -1.150 -25.886 1.00 94.12 171 ARG A N 1
ATOM 1346 C CA . ARG A 1 171 ? 9.502 -2.044 -26.159 1.00 94.12 171 ARG A CA 1
ATOM 1347 C C . ARG A 1 171 ? 10.389 -1.599 -27.331 1.00 94.12 171 ARG A C 1
ATOM 1349 O O . ARG A 1 171 ? 11.600 -1.583 -27.122 1.00 94.12 171 ARG A O 1
ATOM 1356 N N . PRO A 1 172 ? 9.861 -1.171 -28.496 1.00 92.88 172 PRO A N 1
ATOM 1357 C CA . PRO A 1 172 ? 10.700 -0.655 -29.580 1.00 92.88 172 PRO A CA 1
ATOM 1358 C C . PRO A 1 172 ? 11.543 0.555 -29.158 1.00 92.88 172 PRO A C 1
ATOM 1360 O O . PRO A 1 172 ? 12.712 0.646 -29.518 1.00 92.88 172 PRO A O 1
ATOM 1363 N N . ILE A 1 173 ? 10.974 1.448 -28.340 1.00 90.12 173 ILE A N 1
ATOM 1364 C CA . ILE A 1 173 ? 11.662 2.638 -27.823 1.00 90.12 173 ILE A CA 1
ATOM 1365 C C . ILE A 1 173 ? 12.790 2.217 -26.876 1.00 90.12 173 ILE A C 1
ATOM 1367 O O . ILE A 1 173 ? 13.912 2.707 -26.995 1.00 90.12 173 ILE A O 1
ATOM 1371 N N . TRP A 1 174 ? 12.516 1.287 -25.956 1.00 92.19 174 TRP A N 1
ATOM 1372 C CA . TRP A 1 174 ? 13.523 0.744 -25.042 1.00 92.19 174 TRP A CA 1
ATOM 1373 C C . TRP A 1 174 ? 14.677 0.076 -25.794 1.00 92.19 174 TRP A C 1
ATOM 1375 O O . TRP A 1 174 ? 15.841 0.344 -25.512 1.00 92.19 174 TRP A O 1
ATOM 1385 N N . GLU A 1 175 ? 14.370 -0.765 -26.781 1.00 92.88 175 GLU A N 1
ATOM 1386 C CA . GLU A 1 175 ? 15.365 -1.471 -27.593 1.00 92.88 175 GLU A CA 1
ATOM 1387 C C . GLU A 1 175 ? 16.224 -0.517 -28.437 1.00 92.88 175 GLU A C 1
ATOM 1389 O O . GLU A 1 175 ? 17.452 -0.645 -28.421 1.00 92.88 175 GLU A O 1
ATOM 1394 N N . GLU A 1 176 ? 15.616 0.472 -29.105 1.00 90.81 176 GLU A N 1
ATOM 1395 C CA . GLU A 1 176 ? 16.330 1.500 -29.878 1.00 90.81 176 GLU A CA 1
ATOM 1396 C C . GLU A 1 176 ? 17.347 2.241 -29.005 1.00 90.81 176 GLU A C 1
ATOM 1398 O O . GLU A 1 176 ? 18.528 2.359 -29.343 1.00 90.81 176 GLU A O 1
ATOM 1403 N N . TRP A 1 177 ? 16.893 2.730 -27.854 1.00 90.81 177 TRP A N 1
ATOM 1404 C CA . TRP A 1 177 ? 17.714 3.530 -26.955 1.00 90.81 177 TRP A CA 1
ATOM 1405 C C . TRP A 1 177 ? 18.730 2.705 -26.178 1.00 90.81 177 TRP A C 1
ATOM 1407 O O . TRP A 1 177 ? 19.799 3.226 -25.866 1.00 90.81 177 TRP A O 1
ATOM 1417 N N . ASN A 1 178 ? 18.464 1.426 -25.915 1.00 91.56 178 ASN A N 1
ATOM 1418 C CA . ASN A 1 178 ? 19.480 0.535 -25.375 1.00 91.56 178 ASN A CA 1
ATOM 1419 C C . ASN A 1 178 ? 20.617 0.325 -26.377 1.00 91.56 178 ASN A C 1
ATOM 1421 O O . ASN A 1 178 ? 21.782 0.473 -26.014 1.00 91.56 178 ASN A O 1
ATOM 1425 N N . ALA A 1 179 ? 20.297 0.068 -27.648 1.00 91.94 179 ALA A N 1
ATOM 1426 C CA . ALA A 1 179 ? 21.308 -0.067 -28.693 1.00 91.94 179 ALA A CA 1
ATOM 1427 C C . ALA A 1 179 ? 22.105 1.235 -28.887 1.00 91.94 179 ALA A C 1
ATOM 1429 O O . ALA A 1 179 ? 23.336 1.224 -28.832 1.00 91.94 179 ALA A O 1
ATOM 1430 N N . ARG A 1 180 ? 21.412 2.371 -29.044 1.00 90.94 180 ARG A N 1
ATOM 1431 C CA . ARG A 1 180 ? 22.050 3.682 -29.241 1.00 90.94 180 ARG A CA 1
ATOM 1432 C C . ARG A 1 180 ? 22.868 4.113 -28.026 1.00 90.94 180 ARG A C 1
ATOM 1434 O O . ARG A 1 180 ? 23.989 4.594 -28.174 1.00 90.94 180 ARG A O 1
ATOM 1441 N N . GLY A 1 181 ? 22.317 3.936 -26.827 1.00 90.19 181 GLY A N 1
ATOM 1442 C CA . GLY A 1 181 ? 22.973 4.264 -25.567 1.00 90.19 181 GLY A CA 1
ATOM 1443 C C . GLY A 1 181 ? 24.281 3.505 -25.391 1.00 90.19 181 GLY A C 1
ATOM 1444 O O . GLY A 1 181 ? 25.306 4.118 -25.097 1.00 90.19 181 GLY A O 1
ATOM 1445 N N . LEU A 1 182 ? 24.266 2.196 -25.660 1.00 90.62 182 LEU A N 1
ATOM 1446 C CA . LEU A 1 182 ? 25.459 1.351 -25.621 1.00 90.62 182 LEU A CA 1
ATOM 1447 C C . LEU A 1 182 ? 26.501 1.761 -26.661 1.00 90.62 182 LEU A C 1
ATOM 1449 O O . LEU A 1 182 ? 27.690 1.765 -26.352 1.00 90.62 182 LEU A O 1
ATOM 1453 N N . GLU A 1 183 ? 26.088 2.116 -27.880 1.00 90.56 183 GLU A N 1
ATOM 1454 C CA . GLU A 1 183 ? 27.020 2.571 -28.915 1.00 90.56 183 GLU A CA 1
ATOM 1455 C C . GLU A 1 183 ? 27.783 3.821 -28.459 1.00 90.56 183 GLU A C 1
ATOM 1457 O O . GLU A 1 183 ? 29.015 3.827 -28.438 1.00 90.56 183 GLU A O 1
ATOM 1462 N N . VAL A 1 184 ? 27.056 4.857 -28.033 1.00 89.94 184 VAL A N 1
ATOM 1463 C CA . VAL A 1 184 ? 27.649 6.109 -27.545 1.00 89.94 184 VAL A CA 1
ATOM 1464 C C . VAL A 1 184 ? 28.516 5.844 -26.321 1.00 89.94 184 VAL A C 1
ATOM 1466 O O . VAL A 1 184 ? 29.664 6.283 -26.279 1.00 89.94 184 VAL A O 1
ATOM 1469 N N . PHE A 1 185 ? 28.009 5.074 -25.358 1.00 88.88 185 PHE A N 1
ATOM 1470 C CA . PHE A 1 185 ? 28.759 4.698 -24.168 1.00 88.88 185 PHE A CA 1
ATOM 1471 C C . PHE A 1 185 ? 30.095 4.046 -24.536 1.00 88.88 185 PHE A C 1
ATOM 1473 O O . PHE A 1 185 ? 31.143 4.532 -24.121 1.00 88.88 185 PHE A O 1
ATOM 1480 N N . HIS A 1 186 ? 30.094 3.014 -25.382 1.00 88.19 186 HIS A N 1
ATOM 1481 C CA . HIS A 1 186 ? 31.312 2.303 -25.772 1.00 88.19 186 HIS A CA 1
ATOM 1482 C C . HIS A 1 186 ? 32.322 3.168 -26.532 1.00 88.19 186 HIS A C 1
ATOM 1484 O O . HIS A 1 186 ? 33.524 2.944 -26.369 1.00 88.19 186 HIS A O 1
ATOM 1490 N N . ARG A 1 187 ? 31.868 4.139 -27.340 1.00 88.06 187 ARG A N 1
ATOM 1491 C CA . ARG A 1 187 ? 32.764 5.082 -28.034 1.00 88.06 187 ARG A CA 1
ATOM 1492 C C . ARG A 1 187 ? 33.541 5.966 -27.058 1.00 88.06 187 ARG A C 1
ATOM 1494 O O . ARG A 1 187 ? 34.699 6.267 -27.323 1.00 88.06 187 ARG A O 1
ATOM 1501 N N . HIS A 1 188 ? 32.917 6.358 -25.948 1.00 85.88 188 HIS A N 1
ATOM 1502 C CA . HIS A 1 188 ? 33.491 7.300 -24.980 1.00 85.88 188 HIS A CA 1
ATOM 1503 C C . HIS A 1 188 ? 34.173 6.629 -23.784 1.00 85.88 188 HIS A C 1
ATOM 1505 O O . HIS A 1 188 ? 35.088 7.205 -23.204 1.00 85.88 188 HIS A O 1
ATOM 1511 N N . SER A 1 189 ? 33.753 5.419 -23.410 1.00 77.81 189 SER A N 1
ATOM 1512 C CA . SER A 1 189 ? 34.162 4.782 -22.152 1.00 77.81 189 SER A CA 1
ATOM 1513 C C . SER A 1 189 ? 35.191 3.655 -22.305 1.00 77.81 189 SER A C 1
ATOM 1515 O O . SER A 1 189 ? 35.583 3.036 -21.317 1.00 77.81 189 SER A O 1
ATOM 1517 N N . GLU A 1 190 ? 35.616 3.326 -23.533 1.00 72.75 190 GLU A N 1
ATOM 1518 C CA . GLU A 1 190 ? 36.437 2.135 -23.838 1.00 72.75 190 GLU A CA 1
ATOM 1519 C C . GLU A 1 190 ? 35.849 0.820 -23.275 1.00 72.75 190 GLU A C 1
ATOM 1521 O O . GLU A 1 190 ? 36.584 -0.128 -22.988 1.00 72.75 190 GLU A O 1
ATOM 1526 N N . LYS A 1 191 ? 34.522 0.749 -23.085 1.00 63.12 191 LYS A N 1
ATOM 1527 C CA . LYS A 1 191 ? 33.814 -0.357 -22.402 1.00 63.12 191 LYS A CA 1
ATOM 1528 C C . LYS A 1 191 ? 34.140 -0.511 -20.913 1.00 63.12 191 LYS A C 1
ATOM 1530 O O . LYS A 1 191 ? 33.793 -1.525 -20.308 1.00 63.12 191 LYS A O 1
ATOM 1535 N N . LYS A 1 192 ? 34.794 0.469 -20.297 1.00 66.56 192 LYS A N 1
ATOM 1536 C CA . LYS A 1 192 ? 34.904 0.550 -18.843 1.00 66.56 192 LYS A CA 1
ATOM 1537 C C . LYS A 1 192 ? 33.704 1.349 -18.363 1.00 66.56 192 LYS A C 1
ATOM 1539 O O . LYS A 1 192 ? 33.464 2.441 -18.850 1.00 66.56 192 LYS A O 1
ATOM 1544 N N . ASN A 1 193 ? 32.957 0.822 -17.401 1.00 63.75 193 ASN A N 1
ATOM 1545 C CA . ASN A 1 193 ? 31.976 1.609 -16.659 1.00 63.75 193 ASN A CA 1
ATOM 1546 C C . ASN A 1 193 ? 32.603 2.007 -15.318 1.00 63.75 193 ASN A C 1
ATOM 1548 O O . ASN A 1 193 ? 32.480 1.260 -14.343 1.00 63.75 193 ASN A O 1
ATOM 1552 N N . PRO A 1 194 ? 33.397 3.098 -15.267 1.00 56.78 194 PRO A N 1
ATOM 1553 C CA . PRO A 1 194 ? 33.946 3.602 -14.021 1.00 56.78 194 PRO A CA 1
ATOM 1554 C C . PRO A 1 194 ? 32.792 4.188 -13.198 1.00 56.78 194 PRO A C 1
ATOM 1556 O O . PRO A 1 194 ? 32.462 5.365 -13.280 1.00 56.78 194 PRO A O 1
ATOM 1559 N N . GLY A 1 195 ? 32.137 3.322 -12.433 1.00 53.81 195 GLY A N 1
ATOM 1560 C CA . GLY A 1 195 ? 30.962 3.658 -11.643 1.00 53.81 195 GLY A CA 1
ATOM 1561 C C . GLY A 1 195 ? 30.002 2.479 -11.588 1.00 53.81 195 GLY A C 1
ATOM 1562 O O . GLY A 1 195 ? 29.685 1.860 -12.598 1.00 53.81 195 GLY A O 1
ATOM 1563 N N . TYR A 1 196 ? 29.554 2.127 -10.388 1.00 52.16 196 TYR A N 1
ATOM 1564 C CA . TYR A 1 196 ? 28.497 1.135 -10.229 1.00 52.16 196 TYR A CA 1
ATOM 1565 C C . TYR A 1 196 ? 27.187 1.703 -10.796 1.00 52.16 196 TYR A C 1
ATOM 1567 O O . TYR A 1 196 ? 26.665 2.666 -10.240 1.00 52.16 196 TYR A O 1
ATOM 1575 N N . GLY A 1 197 ? 26.623 1.102 -11.848 1.00 63.03 197 GLY A N 1
ATOM 1576 C CA . GLY A 1 197 ? 25.248 1.399 -12.266 1.00 63.03 197 GLY A CA 1
ATOM 1577 C C . GLY A 1 197 ? 24.930 1.156 -13.741 1.00 63.03 197 GLY A C 1
ATOM 1578 O O . GLY A 1 197 ? 25.819 1.013 -14.575 1.00 63.03 197 GLY A O 1
ATOM 1579 N N . SER A 1 198 ? 23.631 1.120 -14.041 1.00 72.62 198 SER A N 1
ATOM 1580 C CA . SER A 1 198 ? 23.076 1.184 -15.397 1.00 72.62 198 SER A CA 1
ATOM 1581 C C . SER A 1 198 ? 23.484 2.495 -16.102 1.00 72.62 198 SER A C 1
ATOM 1583 O O . SER A 1 198 ? 23.717 3.512 -15.447 1.00 72.62 198 SER A O 1
ATOM 1585 N N . ILE A 1 199 ? 23.547 2.492 -17.434 1.00 85.81 199 ILE A N 1
ATOM 1586 C CA . ILE A 1 199 ? 23.862 3.654 -18.277 1.00 85.81 199 ILE A CA 1
ATOM 1587 C C . ILE A 1 199 ? 22.658 4.602 -18.268 1.00 85.81 199 ILE A C 1
ATOM 1589 O O . ILE A 1 199 ? 21.589 4.274 -18.784 1.00 85.81 199 ILE A O 1
ATOM 1593 N N . ALA A 1 200 ? 22.808 5.776 -17.657 1.00 86.94 200 ALA A N 1
ATOM 1594 C CA . ALA A 1 200 ? 21.707 6.724 -17.532 1.00 86.94 200 ALA A CA 1
ATOM 1595 C C . ALA A 1 200 ? 21.440 7.463 -18.853 1.00 86.94 200 ALA A C 1
ATOM 1597 O O . ALA A 1 200 ? 22.350 8.024 -19.462 1.00 86.94 200 ALA A O 1
ATOM 1598 N N . LEU A 1 201 ? 20.168 7.514 -19.238 1.00 88.12 201 LEU A N 1
ATOM 1599 C CA . LEU A 1 201 ? 19.628 8.249 -20.373 1.00 88.12 201 LEU A CA 1
ATOM 1600 C C . LEU A 1 201 ? 18.696 9.358 -19.875 1.00 88.12 201 LEU A C 1
ATOM 1602 O O . LEU A 1 201 ? 17.740 9.115 -19.129 1.00 88.12 201 LEU A O 1
ATOM 1606 N N . ILE A 1 202 ? 18.923 10.579 -20.343 1.00 87.50 202 ILE A N 1
ATOM 1607 C CA . ILE A 1 202 ? 18.002 11.704 -20.180 1.00 87.50 202 ILE A CA 1
ATOM 1608 C C . ILE A 1 202 ? 17.484 12.065 -21.565 1.00 87.50 202 ILE A C 1
ATOM 1610 O O . ILE A 1 202 ? 18.217 12.645 -22.350 1.00 87.50 202 ILE A O 1
ATOM 1614 N N . ILE A 1 203 ? 16.222 11.764 -21.858 1.00 79.62 203 ILE A N 1
ATOM 1615 C CA . ILE A 1 203 ? 15.547 12.323 -23.037 1.00 79.62 203 ILE A CA 1
ATOM 1616 C C . ILE A 1 203 ? 15.079 13.727 -22.656 1.00 79.62 203 ILE A C 1
ATOM 1618 O O . ILE A 1 203 ? 14.495 13.900 -21.587 1.00 79.62 203 ILE A O 1
ATOM 1622 N N . GLY A 1 204 ? 15.396 14.731 -23.467 1.00 67.50 204 GLY A N 1
ATOM 1623 C CA . GLY A 1 204 ? 15.024 16.127 -23.272 1.00 67.50 204 GLY A CA 1
ATOM 1624 C C . GLY A 1 204 ? 13.510 16.342 -23.222 1.00 67.50 204 GLY A C 1
ATOM 1625 O O . GLY A 1 204 ? 12.709 15.416 -23.320 1.00 67.50 204 GLY A O 1
ATOM 1626 N N . ASN A 1 205 ? 13.093 17.589 -22.999 1.00 63.09 205 ASN A N 1
ATOM 1627 C CA . ASN A 1 205 ? 11.665 17.934 -23.050 1.00 63.09 205 ASN A CA 1
ATOM 1628 C C . ASN A 1 205 ? 11.152 18.029 -24.495 1.00 63.09 205 ASN A C 1
ATOM 1630 O O . ASN A 1 205 ? 9.958 17.868 -24.722 1.00 63.09 205 ASN A O 1
ATOM 1634 N N . SER A 1 206 ? 12.045 18.294 -25.449 1.00 64.06 206 SER A N 1
ATOM 1635 C CA . SER A 1 206 ? 11.836 17.997 -26.861 1.00 64.06 206 SER A CA 1
ATOM 1636 C C . SER A 1 206 ? 12.228 16.540 -27.111 1.00 64.06 206 SER A C 1
ATOM 1638 O O . SER A 1 206 ? 13.265 16.087 -26.627 1.00 64.06 206 SER A O 1
ATOM 1640 N N . GLU A 1 207 ? 11.440 15.814 -27.903 1.00 69.69 207 GLU A N 1
ATOM 1641 C CA . GLU A 1 207 ? 11.759 14.444 -28.352 1.00 69.69 207 GLU A CA 1
ATOM 1642 C C . GLU A 1 207 ? 13.004 14.378 -29.265 1.00 69.69 207 GLU A C 1
ATOM 1644 O O . GLU A 1 207 ? 13.378 13.309 -29.740 1.00 69.69 207 GLU A O 1
ATOM 1649 N N . ASP A 1 208 ? 13.656 15.522 -29.485 1.00 84.44 208 ASP A N 1
ATOM 1650 C CA . ASP A 1 208 ? 14.780 15.715 -30.394 1.00 84.44 208 ASP A CA 1
ATOM 1651 C C . ASP A 1 208 ? 16.124 15.881 -29.679 1.00 84.44 208 ASP A C 1
ATOM 1653 O O . ASP A 1 208 ? 17.141 16.053 -30.342 1.00 84.44 208 ASP A O 1
ATOM 1657 N N . GLU A 1 209 ? 16.169 15.865 -28.346 1.00 87.88 209 GLU A N 1
ATOM 1658 C CA . GLU A 1 209 ? 17.427 15.942 -27.596 1.00 87.88 209 GLU A CA 1
ATOM 1659 C C . GLU A 1 209 ? 17.523 14.803 -26.586 1.00 87.88 209 GLU A C 1
ATOM 1661 O O . GLU A 1 209 ? 16.539 14.431 -25.949 1.00 87.88 209 GLU A O 1
ATOM 1666 N N . ALA A 1 210 ? 18.719 14.251 -26.412 1.00 89.50 210 ALA A N 1
ATOM 1667 C CA . ALA A 1 210 ? 18.983 13.259 -25.383 1.00 89.50 210 ALA A CA 1
ATOM 1668 C C . ALA A 1 210 ? 20.410 13.368 -24.851 1.00 89.50 210 ALA A C 1
ATOM 1670 O O . ALA A 1 210 ? 21.304 13.880 -25.519 1.00 89.50 210 ALA A O 1
ATOM 1671 N N . GLU A 1 211 ? 20.644 12.860 -23.650 1.00 90.56 211 GLU A N 1
ATOM 1672 C CA . GLU A 1 211 ? 21.967 12.775 -23.048 1.00 90.56 211 GLU A CA 1
ATOM 1673 C C . GLU A 1 211 ? 22.207 11.385 -22.480 1.00 90.56 211 GLU A C 1
ATOM 1675 O O . GLU A 1 211 ? 21.350 10.838 -21.784 1.00 90.56 211 GLU A O 1
ATOM 1680 N N . ILE A 1 212 ? 23.392 10.842 -22.734 1.00 90.56 212 ILE A N 1
ATOM 1681 C CA . ILE A 1 212 ? 23.823 9.539 -22.229 1.00 90.56 212 ILE A CA 1
ATOM 1682 C C . ILE A 1 212 ? 24.998 9.760 -21.288 1.00 90.56 21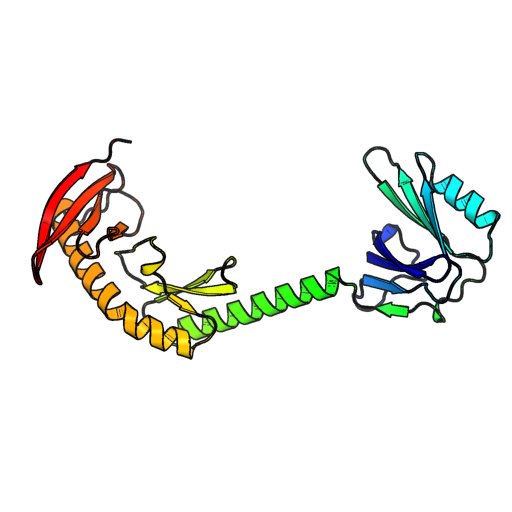2 ILE A C 1
ATOM 1684 O O . ILE A 1 212 ? 25.980 10.405 -21.660 1.00 90.56 212 ILE A O 1
ATOM 1688 N N . ASN A 1 213 ? 24.903 9.236 -20.068 1.00 88.56 213 ASN A N 1
ATOM 1689 C CA . ASN A 1 213 ? 26.011 9.261 -19.125 1.00 88.56 213 ASN A CA 1
ATOM 1690 C C . ASN A 1 213 ? 27.064 8.239 -19.559 1.00 88.56 213 ASN A C 1
ATOM 1692 O O . ASN A 1 213 ? 26.788 7.043 -19.606 1.00 88.56 213 ASN A O 1
ATOM 1696 N N . VAL A 1 214 ? 28.258 8.724 -19.888 1.00 86.62 214 VAL A N 1
ATOM 1697 C CA . VAL A 1 214 ? 29.368 7.899 -20.394 1.00 86.62 214 VAL A CA 1
ATOM 1698 C C . VAL A 1 214 ? 30.453 7.643 -19.347 1.00 86.62 214 VAL A C 1
ATOM 1700 O O . VAL A 1 214 ? 31.264 6.738 -19.512 1.00 86.62 214 VAL A O 1
ATOM 1703 N N . ASP A 1 215 ? 30.429 8.395 -18.245 1.00 85.38 215 ASP A N 1
ATOM 1704 C CA . ASP A 1 215 ? 31.226 8.156 -17.042 1.00 85.38 215 ASP A CA 1
ATOM 1705 C C . ASP A 1 215 ? 30.448 8.680 -15.828 1.00 85.38 215 ASP A C 1
ATOM 1707 O O . ASP A 1 215 ? 30.103 9.866 -15.742 1.00 85.38 215 ASP A O 1
ATOM 1711 N N . HIS A 1 216 ? 30.136 7.784 -14.893 1.00 78.69 216 HIS A N 1
ATOM 1712 C CA . HIS A 1 216 ? 29.366 8.136 -13.708 1.00 78.69 216 HIS A CA 1
ATOM 1713 C C . HIS A 1 216 ? 30.209 8.865 -12.658 1.00 78.69 216 HIS A C 1
ATOM 1715 O O . HIS A 1 216 ? 29.714 9.780 -11.998 1.00 78.69 216 HIS A O 1
ATOM 1721 N N . ASN A 1 217 ? 31.484 8.501 -12.516 1.00 81.44 217 ASN A N 1
ATOM 1722 C CA . ASN A 1 217 ? 32.382 9.093 -11.528 1.00 81.44 217 ASN A CA 1
ATOM 1723 C C . ASN A 1 217 ? 32.671 10.561 -11.840 1.00 81.44 217 ASN A C 1
ATOM 1725 O O . ASN A 1 217 ? 32.695 11.392 -10.935 1.00 81.44 217 ASN A O 1
ATOM 1729 N N . THR A 1 218 ? 32.881 10.879 -13.118 1.00 82.19 218 THR A N 1
ATOM 1730 C CA . THR A 1 218 ? 33.142 12.257 -13.557 1.00 82.19 218 THR A CA 1
ATOM 1731 C C . THR A 1 218 ? 31.878 13.000 -13.971 1.00 82.19 218 THR A C 1
ATOM 1733 O O . THR A 1 218 ? 31.951 14.181 -14.295 1.00 82.19 218 THR A O 1
ATOM 1736 N N . GLN A 1 219 ? 30.716 12.334 -13.955 1.00 84.31 219 GLN A N 1
ATOM 1737 C CA . GLN A 1 219 ? 29.466 12.875 -14.488 1.00 84.31 219 GLN A CA 1
ATOM 1738 C C . GLN A 1 219 ? 29.660 13.405 -15.920 1.00 84.31 219 GLN A C 1
ATOM 1740 O O . GLN A 1 219 ? 29.242 14.521 -16.246 1.00 84.31 219 GLN A O 1
ATOM 1745 N N . ALA A 1 220 ? 30.317 12.618 -16.777 1.00 87.62 220 ALA A N 1
ATOM 1746 C CA . ALA A 1 220 ? 30.464 12.935 -18.192 1.00 87.62 220 ALA A CA 1
ATOM 1747 C C . ALA A 1 220 ? 29.230 12.482 -18.980 1.00 87.62 220 ALA A C 1
ATOM 1749 O O . ALA A 1 220 ? 28.723 11.371 -18.798 1.00 87.62 220 ALA A O 1
ATOM 1750 N N . TRP A 1 221 ? 28.746 13.347 -19.865 1.00 90.62 221 TRP A N 1
ATOM 1751 C CA . TRP A 1 221 ? 27.545 13.138 -20.664 1.00 90.62 221 TRP A CA 1
ATOM 1752 C C . TRP A 1 221 ? 27.818 13.470 -22.128 1.00 90.62 221 TRP A C 1
ATOM 1754 O O . TRP A 1 221 ? 28.334 14.546 -22.440 1.00 90.62 221 TRP A O 1
ATOM 1764 N N . ALA A 1 222 ? 27.423 12.563 -23.015 1.00 91.50 222 ALA A N 1
ATOM 1765 C CA . ALA A 1 222 ? 27.360 12.804 -24.449 1.00 91.50 222 ALA A CA 1
ATOM 1766 C C . ALA A 1 222 ? 25.950 13.283 -24.815 1.00 91.50 222 ALA A C 1
ATOM 1768 O O . ALA A 1 222 ? 24.961 12.662 -24.417 1.00 91.50 222 ALA A O 1
ATOM 1769 N N . SER A 1 223 ? 25.856 14.387 -25.553 1.00 92.75 223 SER A N 1
ATOM 1770 C CA . SER A 1 223 ? 24.597 14.994 -25.984 1.00 92.75 223 SER A CA 1
ATOM 1771 C C . SER A 1 223 ? 24.283 14.598 -27.423 1.00 92.75 223 SER A C 1
ATOM 1773 O O . SER A 1 223 ? 25.102 14.766 -28.329 1.00 92.75 223 SER A O 1
ATOM 1775 N N . LEU A 1 224 ? 23.068 14.113 -27.635 1.00 92.19 224 LEU A N 1
ATOM 1776 C CA . LEU A 1 224 ? 22.521 13.728 -28.923 1.00 92.19 224 LEU A CA 1
ATOM 1777 C C . LEU A 1 224 ? 21.409 14.693 -29.327 1.00 92.19 224 LEU A C 1
ATOM 1779 O O . LEU A 1 224 ? 20.603 15.102 -28.488 1.00 92.19 224 LEU A O 1
ATOM 1783 N N . ARG A 1 225 ? 21.336 14.998 -30.622 1.00 91.12 225 ARG A N 1
ATOM 1784 C CA . ARG A 1 225 ? 20.225 15.727 -31.231 1.00 91.12 225 ARG A CA 1
ATOM 1785 C C . ARG A 1 225 ? 19.694 14.973 -32.440 1.00 91.12 225 ARG A C 1
ATOM 1787 O O . ARG A 1 225 ? 20.468 14.397 -33.204 1.00 91.12 225 ARG A O 1
ATOM 1794 N N . LYS A 1 226 ? 18.379 14.990 -32.612 1.00 89.88 226 LYS A N 1
ATOM 1795 C CA . LYS A 1 226 ? 17.705 14.444 -33.780 1.00 89.88 226 LYS A CA 1
ATOM 1796 C C . LYS A 1 226 ? 17.755 15.452 -34.930 1.00 89.88 226 LYS A C 1
ATOM 1798 O O . LYS A 1 226 ? 17.311 16.588 -34.790 1.00 89.88 226 LYS A O 1
ATOM 1803 N N . GLU A 1 227 ? 18.289 15.031 -36.068 1.00 89.56 227 GLU A N 1
ATOM 1804 C CA . GLU A 1 227 ? 18.290 15.769 -37.331 1.00 89.56 227 GLU A CA 1
ATOM 1805 C C . GLU A 1 227 ? 17.622 14.906 -38.412 1.00 89.56 227 GLU A C 1
ATOM 1807 O O . GLU A 1 227 ? 18.202 13.956 -38.946 1.00 89.56 227 GLU A O 1
ATOM 1812 N N . GLY A 1 228 ? 16.354 15.213 -38.705 1.00 86.69 228 GLY A N 1
ATOM 1813 C CA . GLY A 1 228 ? 15.510 14.371 -39.553 1.00 86.69 228 GLY A CA 1
ATOM 1814 C C . GLY A 1 228 ? 15.210 13.028 -38.880 1.00 86.69 228 GLY A C 1
ATOM 1815 O O . GLY A 1 228 ? 14.655 12.985 -37.784 1.00 86.69 228 GLY A O 1
ATOM 1816 N N . GLU A 1 229 ? 15.579 11.927 -39.535 1.00 83.44 229 GLU A N 1
ATOM 1817 C CA . GLU A 1 229 ? 15.447 10.569 -38.983 1.00 83.44 229 GLU A CA 1
ATOM 1818 C C . GLU A 1 229 ? 16.695 10.110 -38.207 1.00 83.44 229 GLU A C 1
ATOM 1820 O O . GLU A 1 229 ? 16.668 9.072 -37.547 1.00 83.44 229 GLU A O 1
ATOM 1825 N N . ASN A 1 230 ? 17.785 10.884 -38.252 1.00 86.56 230 ASN A N 1
ATOM 1826 C CA . ASN A 1 230 ? 19.067 10.495 -37.674 1.00 86.56 230 ASN A CA 1
ATOM 1827 C C . ASN A 1 230 ? 19.303 11.163 -36.322 1.00 86.56 230 ASN A C 1
ATOM 1829 O O . ASN A 1 230 ? 18.939 12.315 -36.106 1.00 86.56 230 ASN A O 1
ATOM 1833 N N . TRP A 1 231 ? 19.992 10.455 -35.432 1.00 89.06 231 TRP A N 1
ATOM 1834 C CA . TRP A 1 231 ? 20.512 11.022 -34.194 1.00 89.06 231 TRP A CA 1
ATOM 1835 C C . TRP A 1 231 ? 22.004 11.262 -34.340 1.00 89.06 231 TRP A C 1
ATOM 1837 O O . TRP A 1 231 ? 22.759 10.330 -34.619 1.00 89.06 231 TRP A O 1
ATOM 1847 N N . ILE A 1 232 ? 22.422 12.505 -34.139 1.00 91.81 232 ILE A N 1
ATOM 1848 C CA . ILE A 1 232 ? 23.821 12.908 -34.218 1.00 91.81 232 ILE A CA 1
ATOM 1849 C C . ILE A 1 232 ? 24.322 13.368 -32.854 1.00 91.81 232 ILE A C 1
ATOM 1851 O O . ILE A 1 232 ? 23.581 13.929 -32.046 1.00 91.81 232 ILE A O 1
ATOM 1855 N N . GLU A 1 233 ? 25.598 13.119 -32.590 1.00 91.19 233 GLU A N 1
ATOM 1856 C CA . GLU A 1 233 ? 26.260 13.623 -31.394 1.00 91.19 233 GLU A CA 1
ATOM 1857 C C . GLU A 1 233 ? 26.657 15.083 -31.616 1.00 91.19 233 GLU A C 1
ATOM 1859 O O . GLU A 1 233 ? 27.386 15.399 -32.553 1.00 91.19 233 GLU A O 1
ATOM 1864 N N . VAL A 1 234 ? 26.144 15.975 -30.771 1.00 91.00 234 VAL A N 1
ATOM 1865 C CA . VAL A 1 234 ? 26.296 17.433 -30.930 1.00 91.00 234 VAL A CA 1
ATOM 1866 C C . VAL A 1 234 ? 27.138 18.073 -29.835 1.00 91.00 234 VAL A C 1
ATOM 1868 O O . VAL A 1 234 ? 27.440 19.264 -29.901 1.00 91.00 234 VAL A O 1
ATOM 1871 N N . GLY A 1 235 ? 27.522 17.310 -28.814 1.00 88.25 235 GLY A N 1
ATOM 1872 C CA . GLY A 1 235 ? 28.335 17.836 -27.733 1.00 88.25 235 GLY A CA 1
ATOM 1873 C C . GLY A 1 235 ? 28.718 16.802 -26.692 1.00 88.25 235 GLY A C 1
ATOM 1874 O O . GLY A 1 235 ? 28.136 15.724 -26.592 1.00 88.25 235 GLY A O 1
ATOM 1875 N N . PHE A 1 236 ? 29.700 17.185 -25.887 1.00 88.62 236 PHE A N 1
ATOM 1876 C CA . PHE A 1 236 ? 30.198 16.426 -24.754 1.00 88.62 236 PHE A CA 1
ATOM 1877 C C . PHE A 1 236 ? 30.380 17.387 -23.583 1.00 88.62 236 PHE A C 1
ATOM 1879 O O . PHE A 1 236 ? 30.949 18.471 -23.750 1.00 88.62 236 PHE A O 1
ATOM 1886 N N . ARG A 1 237 ? 29.897 17.013 -22.3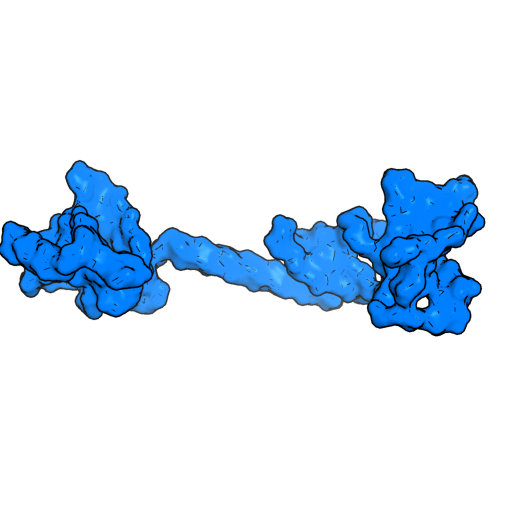97 1.00 87.56 237 ARG A N 1
ATOM 1887 C CA . ARG A 1 237 ? 30.050 17.830 -21.191 1.00 87.56 237 ARG A CA 1
ATOM 1888 C C . ARG A 1 237 ? 30.377 16.997 -19.968 1.00 87.56 237 ARG A C 1
ATOM 1890 O O . ARG A 1 237 ? 29.839 15.915 -19.777 1.00 87.56 237 ARG A O 1
ATOM 1897 N N . VAL A 1 238 ? 31.188 17.570 -19.091 1.00 82.81 238 VAL A N 1
ATOM 1898 C CA . VAL A 1 238 ? 31.450 17.053 -17.747 1.00 82.81 238 VAL A CA 1
ATOM 1899 C C . VAL A 1 238 ? 30.688 17.954 -16.782 1.00 82.81 238 VAL A C 1
ATOM 1901 O O . VAL A 1 238 ? 30.960 19.156 -16.721 1.00 82.81 238 VAL A O 1
ATOM 1904 N N . ARG A 1 239 ? 29.679 17.422 -16.083 1.00 74.25 239 ARG A N 1
ATOM 1905 C CA . ARG A 1 239 ? 28.978 18.194 -15.048 1.00 74.25 239 ARG A CA 1
ATOM 1906 C C . ARG A 1 239 ? 29.894 18.219 -13.826 1.00 74.25 239 ARG A C 1
ATOM 1908 O O . ARG A 1 239 ? 30.004 17.218 -13.134 1.00 74.25 239 ARG A O 1
ATOM 1915 N N . GLY A 1 240 ? 30.589 19.334 -13.603 1.00 54.91 240 GLY A N 1
ATOM 1916 C CA . GLY A 1 240 ? 31.399 19.508 -12.396 1.00 54.91 240 GLY A CA 1
ATOM 1917 C C . GLY A 1 240 ? 30.548 19.262 -11.148 1.00 54.91 240 GLY A C 1
ATOM 1918 O O . GLY A 1 240 ? 29.452 19.818 -11.047 1.00 54.91 240 GLY A O 1
ATOM 1919 N N . CYS A 1 241 ? 31.032 18.384 -10.270 1.00 46.81 241 CYS A N 1
ATOM 1920 C CA . CYS A 1 241 ? 30.456 18.128 -8.952 1.00 46.81 241 CYS A CA 1
ATOM 1921 C C . CYS A 1 241 ? 30.567 19.357 -8.044 1.00 46.81 241 CYS A C 1
ATOM 1923 O O . CYS A 1 241 ? 31.607 20.052 -8.121 1.00 46.81 241 CYS A O 1
#

pLDDT: mean 88.51, std 8.82, range [46.81, 97.81]